Protein AF-0000000071444722 (afdb_homodimer)

Foldseek 3Di:
DPPPVVPPPPPPPPPPPPCPLQQPDWWAPDADDDFDKDKDKDADDLVQLQFKKFKAAPPPDPVDDTQDIADNVGQWDDDVQWIKHHDSVRRMIMIMGTRDDQVPFHKMWIWTDDPDDDIDIDIDGDHDDDDDDRDPPIPIDRDSD/DPPPVPPPPPPPPPPPPVCPLPQPDWWAPDADDDFDKDKDKDADDLVQLQFKKFKAAPPPDPVDDTQDIADNVGQWDDDVQWIKHHDSVRRMIMIMGTRDDQVPFHKMWIWTDDPDDDIDIDIDGDHDDDDDDRDPPIPTDRDSD

InterPro domains:
  IPR013106 Immunoglobulin V-set domain [PF07686] (29-123)
  IPR013783 Immunoglobulin-like fold [G3DSA:2.60.40.10] (20-142)
  IPR036179 Immunoglobulin-like domain superfamily [SSF48726] (31-133)
  IPR050671 CD300 family immune receptors [PTHR11860] (9-139)

pLDDT: mean 82.5, std 19.72, range [33.91, 98.38]

Nearest PDB structures (foldseek):
  6c6q-assembly1_F  TM=8.374E-01  e=1.739E-09  Mus musculus
  2nms-assembly1_A  TM=8.277E-01  e=1.615E-08  Homo sapiens
  4p23-assembly1_A  TM=8.087E-01  e=2.567E-05  Mus musculus
  8i5d-assembly1_A  TM=7.564E-01  e=2.567E-05  Mus musculus
  7t2b-assembly2_I  TM=7.077E-01  e=4.812E-05  Homo sapiens

Radius of gyration: 33.19 Å; Cα contacts (8 Å, |Δi|>4): 660; chains: 2; bounding box: 46×173×52 Å

Secondary structure (DSSP, 8-state):
-----------------------SEEE-SEEEEEEEEEEEEEEE-GGGTTSEEEEEESS--TTS--SEE--SS-SEEEETTEEEEEEGGGTEEEEEE-S--GGG-EEEEEEEE-SSS---EEEEEEEEEEEEEEE-----EE---/-----------------------SEEB-SEEEEEEEEEEEEEEE-GGGTTSEEEEEESS--TTS--SEE--SS-SEEEETTEEEEEETTTTEEEEEE-S--GGG-EEEEEEEE-SSS---EEEEEEEEEEEEEEE-----B----

Solvent-accessible surface area (backbone atoms only — not comparable to full-atom values): 16060 Å² total; per-residue (Å²): 134,81,78,74,73,71,77,73,76,68,75,76,75,72,70,70,69,71,66,69,62,73,40,58,27,23,24,29,57,64,41,66,33,37,20,14,21,33,38,46,49,33,37,45,45,77,92,50,56,85,47,34,40,35,37,27,57,60,76,76,45,93,86,48,78,58,67,38,53,36,45,92,88,34,50,62,36,70,43,90,55,33,34,37,36,60,38,60,91,76,35,32,33,38,38,36,38,45,67,32,50,70,83,64,41,45,49,28,28,44,34,36,61,44,93,73,73,74,54,50,58,32,66,27,33,38,44,58,40,82,39,74,67,36,65,49,79,47,72,56,50,65,52,63,127,135,82,78,72,72,72,76,73,74,69,74,75,72,70,69,71,68,72,68,68,62,74,46,58,31,26,24,30,58,63,39,67,33,38,20,14,20,34,37,45,51,34,38,46,43,77,92,50,54,84,48,33,41,35,37,27,56,59,76,76,45,93,85,49,79,60,65,38,54,36,45,92,88,33,49,63,35,70,44,90,55,34,33,38,36,59,37,61,91,75,34,31,33,37,38,34,38,45,69,31,49,70,83,66,43,44,51,28,29,44,34,35,60,43,94,73,74,73,55,50,60,32,65,27,35,38,44,57,41,82,39,75,66,34,64,49,77,47,71,57,53,67,55,72,127

Organism: Rhinolophus ferrumequinum (NCBI:txid59479)

Sequence (290 aa):
MTLRVGAEWLPSALLLLQVQGSLSLSGPHTVTGTVGSLSVQCRYEEEYRNYIKFWCEYPCSPLRKKIVQTTFSEREVRSGRVSIRDYPANLTFTVTLDSLTEEDEGTYKCGILSPFGHDPMFQVTVSVFPGPSSATSASCSWSSWMTLRVGAEWLPSALLLLQVQGSLSLSGPHTVTGTVGSLSVQCRYEEEYRNYIKFWCEYPCSPLRKKIVQTTFSEREVRSGRVSIRDYPANLTFTVTLDSLTEEDEGTYKCGILSPFGHDPMFQVTVSVFPGPSSATSASCSWSSW

Structure (mmCIF, N/CA/C/O backbone):
data_AF-0000000071444722-model_v1
#
loop_
_entity.id
_entity.type
_entity.pdbx_description
1 polymer 'Immunoglobulin V-set domain-containing protein'
#
loop_
_atom_site.group_PDB
_atom_site.id
_atom_site.type_symbol
_atom_site.label_atom_id
_atom_site.label_alt_id
_atom_site.label_comp_id
_atom_site.label_asym_id
_atom_site.label_entity_id
_atom_site.label_seq_id
_atom_site.pdbx_PDB_ins_code
_atom_site.Cartn_x
_atom_site.Cartn_y
_atom_site.Cartn_z
_atom_site.occupancy
_atom_site.B_iso_or_equiv
_atom_site.auth_seq_id
_atom_site.auth_comp_id
_atom_site.auth_asym_id
_atom_site.auth_atom_id
_atom_site.pdbx_PDB_model_num
ATOM 1 N N . MET A 1 1 ? 15.312 -89.75 4.395 1 38.41 1 MET A N 1
ATOM 2 C CA . MET A 1 1 ? 16.016 -88.562 3.93 1 38.41 1 MET A CA 1
ATOM 3 C C . MET A 1 1 ? 15.047 -87.625 3.246 1 38.41 1 MET A C 1
ATOM 5 O O . MET A 1 1 ? 14.859 -87.688 2.031 1 38.41 1 MET A O 1
ATOM 9 N N . THR A 1 2 ? 13.844 -87.375 3.908 1 39.75 2 THR A N 1
ATOM 10 C CA . THR A 1 2 ? 12.75 -86.562 3.426 1 39.75 2 THR A CA 1
ATOM 11 C C . THR A 1 2 ? 13.188 -85.062 3.316 1 39.75 2 THR A C 1
ATOM 13 O O . THR A 1 2 ? 13.828 -84.562 4.23 1 39.75 2 THR A O 1
ATOM 16 N N . LEU A 1 3 ? 13.562 -84.688 2.086 1 40.47 3 LEU A N 1
ATOM 17 C CA . LEU A 1 3 ? 13.906 -83.375 1.521 1 40.47 3 LEU A CA 1
ATOM 18 C C . LEU A 1 3 ? 12.844 -82.375 1.864 1 40.47 3 LEU A C 1
ATOM 20 O O . LEU A 1 3 ? 11.727 -82.375 1.34 1 40.47 3 LEU A O 1
ATOM 24 N N . ARG A 1 4 ? 12.5 -82.188 3.182 1 41.41 4 ARG A N 1
ATOM 25 C CA . ARG A 1 4 ? 11.602 -81.062 3.463 1 41.41 4 ARG A CA 1
ATOM 26 C C . ARG A 1 4 ? 12.141 -79.812 2.867 1 41.41 4 ARG A C 1
ATOM 28 O O . ARG A 1 4 ? 13.188 -79.312 3.293 1 41.41 4 ARG A O 1
ATOM 35 N N . VAL A 1 5 ? 12.125 -79.688 1.494 1 46.75 5 VAL A N 1
ATOM 36 C CA . VAL A 1 5 ? 12.375 -78.5 0.75 1 46.75 5 VAL A CA 1
ATOM 37 C C . VAL A 1 5 ? 11.656 -77.312 1.418 1 46.75 5 VAL A C 1
ATOM 39 O O . VAL A 1 5 ? 10.422 -77.312 1.508 1 46.75 5 VAL A O 1
ATOM 42 N N . GLY A 1 6 ? 12.094 -76.875 2.609 1 43.84 6 GLY A N 1
ATOM 43 C CA . GLY A 1 6 ? 11.586 -75.688 3.186 1 43.84 6 GLY A CA 1
ATOM 44 C C . GLY A 1 6 ? 11.492 -74.5 2.18 1 43.84 6 GLY A C 1
ATOM 45 O O . GLY A 1 6 ? 12.453 -74.25 1.466 1 43.84 6 GLY A O 1
ATOM 46 N N . ALA A 1 7 ? 10.328 -74.375 1.481 1 50.84 7 ALA A N 1
ATOM 47 C CA . ALA A 1 7 ? 9.984 -73.25 0.656 1 50.84 7 ALA A CA 1
ATOM 48 C C . ALA A 1 7 ? 10.453 -71.938 1.307 1 50.84 7 ALA A C 1
ATOM 50 O O . ALA A 1 7 ? 10.109 -71.625 2.455 1 50.84 7 ALA A O 1
ATOM 51 N N . GLU A 1 8 ? 11.75 -71.562 1.095 1 52.19 8 GLU A N 1
ATOM 52 C CA . GLU A 1 8 ? 12.227 -70.188 1.404 1 52.19 8 GLU A CA 1
ATOM 53 C C . GLU A 1 8 ? 11.195 -69.125 1.01 1 52.19 8 GLU A C 1
ATOM 55 O O . GLU A 1 8 ? 10.688 -69.125 -0.112 1 52.19 8 GLU A O 1
ATOM 60 N N . TRP A 1 9 ? 10.305 -68.75 1.953 1 49.81 9 TRP A N 1
ATOM 61 C CA . TRP A 1 9 ? 9.469 -67.562 1.881 1 49.81 9 TRP A CA 1
ATOM 62 C C . TRP A 1 9 ? 10.219 -66.438 1.218 1 49.81 9 TRP A C 1
ATOM 64 O O . TRP A 1 9 ? 11.281 -66 1.693 1 49.81 9 TRP A O 1
ATOM 74 N N . LEU A 1 10 ? 10.359 -66.438 -0.097 1 49.81 10 LEU A N 1
ATOM 75 C CA . LEU A 1 10 ? 10.773 -65.25 -0.778 1 49.81 10 LEU A CA 1
ATOM 76 C C . LEU A 1 10 ? 10.125 -64 -0.143 1 49.81 10 LEU A C 1
ATOM 78 O O . LEU A 1 10 ? 8.906 -63.969 0.038 1 49.81 10 LEU A O 1
ATOM 82 N N . PRO A 1 11 ? 10.82 -63.281 0.737 1 54.06 11 PRO A N 1
ATOM 83 C CA . PRO A 1 11 ? 10.234 -61.969 1.114 1 54.06 11 PRO A CA 1
ATOM 84 C C . PRO A 1 11 ? 9.68 -61.219 -0.081 1 54.06 11 PRO A C 1
ATOM 86 O O . PRO A 1 11 ? 10.273 -61.219 -1.16 1 54.06 11 PRO A O 1
ATOM 89 N N . SER A 1 12 ? 8.352 -61.188 -0.347 1 53.31 12 SER A N 1
ATOM 90 C CA . SER A 1 12 ? 7.719 -60.219 -1.242 1 53.31 12 SER A CA 1
ATOM 91 C C . SER A 1 12 ? 8.383 -58.844 -1.141 1 53.31 12 SER A C 1
ATOM 93 O O . SER A 1 12 ? 8.336 -58.188 -0.089 1 53.31 12 SER A O 1
ATOM 95 N N . ALA A 1 13 ? 9.617 -58.656 -1.66 1 53.19 13 ALA A N 1
ATOM 96 C CA . ALA A 1 13 ? 10.102 -57.281 -1.896 1 53.19 13 ALA A CA 1
ATOM 97 C C . ALA A 1 13 ? 8.961 -56.375 -2.283 1 53.19 13 ALA A C 1
ATOM 99 O O . ALA A 1 13 ? 8.398 -56.469 -3.375 1 53.19 13 ALA A O 1
ATOM 100 N N . LEU A 1 14 ? 8.023 -56.094 -1.383 1 51.16 14 LEU A N 1
ATOM 101 C CA . LEU A 1 14 ? 7.191 -54.906 -1.576 1 51.16 14 LEU A CA 1
ATOM 102 C C . LEU A 1 14 ? 7.992 -53.781 -2.217 1 51.16 14 LEU A C 1
ATOM 104 O O . LEU A 1 14 ? 8.875 -53.219 -1.581 1 51.16 14 LEU A O 1
ATOM 108 N N . LEU A 1 15 ? 8.375 -54 -3.488 1 46.25 15 LEU A N 1
ATOM 109 C CA . LEU A 1 15 ? 8.805 -52.844 -4.246 1 46.25 15 LEU A CA 1
ATOM 110 C C . LEU A 1 15 ? 7.984 -51.594 -3.867 1 46.25 15 LEU A C 1
ATOM 112 O O . LEU A 1 15 ? 6.801 -51.5 -4.203 1 46.25 15 LEU A O 1
ATOM 116 N N . LEU A 1 16 ? 8.125 -51.156 -2.627 1 47.09 16 LEU A N 1
ATOM 117 C CA . LEU A 1 16 ? 7.672 -49.781 -2.393 1 47.09 16 LEU A CA 1
ATOM 118 C C . LEU A 1 16 ? 7.914 -48.906 -3.619 1 47.09 16 LEU A C 1
ATOM 120 O O . LEU A 1 16 ? 9.062 -48.594 -3.951 1 47.09 16 LEU A O 1
ATOM 124 N N . LEU A 1 17 ? 7.223 -49.281 -4.738 1 46.59 17 LEU A N 1
ATOM 125 C CA . LEU A 1 17 ? 7.141 -48.188 -5.727 1 46.59 17 LEU A CA 1
ATOM 126 C C . LEU A 1 17 ? 7.102 -46.844 -5.051 1 46.59 17 LEU A C 1
ATOM 128 O O . LEU A 1 17 ? 6.102 -46.469 -4.422 1 46.59 17 LEU A O 1
ATOM 132 N N . GLN A 1 18 ? 8.188 -46.5 -4.426 1 47.91 18 GLN A N 1
ATOM 133 C CA . GLN A 1 18 ? 8.25 -45.062 -4.164 1 47.91 18 GLN A CA 1
ATOM 134 C C . GLN A 1 18 ? 7.621 -44.281 -5.309 1 47.91 18 GLN A C 1
ATOM 136 O O . GLN A 1 18 ? 8.203 -44.156 -6.387 1 47.91 18 GLN A O 1
ATOM 141 N N . VAL A 1 19 ? 6.332 -44.438 -5.57 1 46.12 19 VAL A N 1
ATOM 142 C CA . VAL A 1 19 ? 5.691 -43.406 -6.359 1 46.12 19 VAL A CA 1
ATOM 143 C C . VAL A 1 19 ? 6.203 -42.031 -5.91 1 46.12 19 VAL A C 1
ATOM 145 O O . VAL A 1 19 ? 5.949 -41.625 -4.781 1 46.12 19 VAL A O 1
ATOM 148 N N . GLN A 1 20 ? 7.371 -41.75 -6.152 1 45 20 GLN A N 1
ATOM 149 C CA . GLN A 1 20 ? 7.633 -40.312 -6.133 1 45 20 GLN A CA 1
ATOM 150 C C . GLN A 1 20 ? 6.449 -39.531 -6.699 1 45 20 GLN A C 1
ATOM 152 O O . GLN A 1 20 ? 6.172 -39.625 -7.898 1 45 20 GLN A O 1
ATOM 157 N N . GLY A 1 21 ? 5.328 -39.625 -6.168 1 45.75 21 GLY A N 1
ATOM 158 C CA . GLY A 1 21 ? 4.312 -38.719 -6.648 1 45.75 21 GLY A CA 1
ATOM 159 C C . GLY A 1 21 ? 4.879 -37.375 -7.098 1 45.75 21 GLY A C 1
ATOM 160 O O . GLY A 1 21 ? 5.398 -36.594 -6.285 1 45.75 21 GLY A O 1
ATOM 161 N N . SER A 1 22 ? 5.641 -37.312 -8.219 1 55 22 SER A N 1
ATOM 162 C CA . SER A 1 22 ? 6.121 -36.094 -8.867 1 55 22 SER A CA 1
ATOM 163 C C . SER A 1 22 ? 5.141 -34.938 -8.688 1 55 22 SER A C 1
ATOM 165 O O . SER A 1 22 ? 3.971 -35.031 -9.062 1 55 22 SER A O 1
ATOM 167 N N . LEU A 1 23 ? 5.227 -34.156 -7.652 1 67.31 23 LEU A N 1
ATOM 168 C CA . LEU A 1 23 ? 4.426 -32.938 -7.508 1 67.31 23 LEU A CA 1
ATOM 169 C C . LEU A 1 23 ? 4.469 -32.094 -8.781 1 67.31 23 LEU A C 1
ATOM 171 O O . LEU A 1 23 ? 5.543 -31.703 -9.234 1 67.31 23 LEU A O 1
ATOM 175 N N . SER A 1 24 ? 3.35 -31.984 -9.5 1 85.56 24 SER A N 1
ATOM 176 C CA . SER A 1 24 ? 3.238 -31.328 -10.797 1 85.56 24 SER A CA 1
ATOM 177 C C . SER A 1 24 ? 3.553 -29.828 -10.68 1 85.56 24 SER A C 1
ATOM 179 O O . SER A 1 24 ? 4.203 -29.266 -11.562 1 85.56 24 SER A O 1
ATOM 181 N N . LEU A 1 25 ? 3.242 -29.328 -9.445 1 93.19 25 LEU A N 1
ATOM 182 C CA . LEU A 1 25 ? 3.428 -27.906 -9.195 1 93.19 25 LEU A CA 1
ATOM 183 C C . LEU A 1 25 ? 3.906 -27.656 -7.766 1 93.19 25 LEU A C 1
ATOM 185 O O . LEU A 1 25 ? 3.443 -28.312 -6.832 1 93.19 25 LEU A O 1
ATOM 189 N N . SER A 1 26 ? 4.918 -26.812 -7.566 1 94.12 26 SER A N 1
ATOM 190 C CA . SER A 1 26 ? 5.41 -26.438 -6.242 1 94.12 26 SER A CA 1
ATOM 191 C C . SER A 1 26 ? 5.594 -24.922 -6.133 1 94.12 26 SER A C 1
ATOM 193 O O . SER A 1 26 ? 5.613 -24.219 -7.141 1 94.12 26 SER A O 1
ATOM 195 N N . GLY A 1 27 ? 5.695 -24.453 -4.93 1 93.94 27 GLY A N 1
ATOM 196 C CA . GLY A 1 27 ? 5.836 -23.047 -4.621 1 93.94 27 GLY A CA 1
ATOM 197 C C . GLY A 1 27 ? 5.938 -22.766 -3.133 1 93.94 27 GLY A C 1
ATOM 198 O O . GLY A 1 27 ? 5.98 -23.688 -2.322 1 93.94 27 GLY A O 1
ATOM 199 N N . PRO A 1 28 ? 6.148 -21.578 -2.84 1 93.88 28 PRO A N 1
ATOM 200 C CA . PRO A 1 28 ? 6.168 -21.234 -1.417 1 93.88 28 PRO A CA 1
ATOM 201 C C . PRO A 1 28 ? 4.797 -21.344 -0.762 1 93.88 28 PRO A C 1
ATOM 203 O O . PRO A 1 28 ? 3.791 -20.938 -1.347 1 93.88 28 PRO A O 1
ATOM 206 N N . HIS A 1 29 ? 4.746 -21.859 0.412 1 94.31 29 HIS A N 1
ATOM 207 C CA . HIS A 1 29 ? 3.477 -21.984 1.115 1 94.31 29 HIS A CA 1
ATOM 208 C C . HIS A 1 29 ? 2.979 -20.625 1.602 1 94.31 29 HIS A C 1
ATOM 210 O O . HIS A 1 29 ? 1.77 -20.406 1.711 1 94.31 29 HIS A O 1
ATOM 216 N N . THR A 1 30 ? 4.039 -19.812 1.961 1 94.44 30 THR A N 1
ATOM 217 C CA . THR A 1 30 ? 3.688 -18.484 2.445 1 94.44 30 THR A CA 1
ATOM 218 C C . THR A 1 30 ? 4.617 -17.422 1.851 1 94.44 30 THR A C 1
ATOM 220 O O . THR A 1 30 ? 5.82 -17.656 1.714 1 94.44 30 THR A O 1
ATOM 223 N N . VAL A 1 31 ? 3.994 -16.391 1.414 1 94.69 31 VAL A N 1
ATOM 224 C CA . VAL A 1 31 ? 4.762 -15.219 1.016 1 94.69 31 VAL A CA 1
ATOM 225 C C . VAL A 1 31 ? 4.285 -14 1.807 1 94.69 31 VAL A C 1
ATOM 227 O O . VAL A 1 31 ? 3.096 -13.867 2.096 1 94.69 31 VAL A O 1
ATOM 230 N N . THR A 1 32 ? 5.254 -13.141 2.211 1 92.19 32 THR A N 1
ATOM 231 C CA . THR A 1 32 ? 4.945 -11.984 3.045 1 92.19 32 THR A CA 1
ATOM 232 C C . THR A 1 32 ? 5.301 -10.688 2.324 1 92.19 32 THR A C 1
ATOM 234 O O . THR A 1 32 ? 6.344 -10.594 1.674 1 92.19 32 THR A O 1
ATOM 237 N N . GLY A 1 33 ? 4.332 -9.766 2.346 1 91.75 33 GLY A N 1
ATOM 238 C CA . GLY A 1 33 ? 4.574 -8.414 1.859 1 91.75 33 GLY A CA 1
ATOM 239 C C . GLY A 1 33 ? 4.262 -7.344 2.889 1 91.75 33 GLY A C 1
ATOM 240 O O . GLY A 1 33 ? 3.701 -7.637 3.947 1 91.75 33 GLY A O 1
ATOM 241 N N . THR A 1 34 ? 4.727 -6.098 2.537 1 89.5 34 THR A N 1
ATOM 242 C CA . THR A 1 34 ? 4.496 -4.988 3.455 1 89.5 34 THR A CA 1
ATOM 243 C C . THR A 1 34 ? 3.762 -3.85 2.754 1 89.5 34 THR A C 1
ATOM 245 O O . THR A 1 34 ? 3.871 -3.691 1.536 1 89.5 34 THR A O 1
ATOM 248 N N . VAL A 1 35 ? 2.959 -3.17 3.564 1 90.62 35 VAL A N 1
ATOM 249 C CA . VAL A 1 35 ? 2.32 -1.938 3.111 1 90.62 35 VAL A CA 1
ATOM 250 C C . VAL A 1 35 ? 2.963 -0.739 3.803 1 90.62 35 VAL A C 1
ATOM 252 O O . VAL A 1 35 ? 3.25 -0.786 5 1 90.62 35 VAL A O 1
ATOM 255 N N . GLY A 1 36 ? 3.15 0.269 3.105 1 89.06 36 GLY A N 1
ATOM 256 C CA . GLY A 1 36 ? 3.84 1.43 3.645 1 89.06 36 GLY A CA 1
ATOM 257 C C . GLY A 1 36 ? 2.912 2.406 4.34 1 89.06 36 GLY A C 1
ATOM 258 O O . GLY A 1 36 ? 1.693 2.344 4.164 1 89.06 36 GLY A O 1
ATOM 259 N N . SER A 1 37 ? 3.502 3.223 5.176 1 91.94 37 SER A N 1
ATOM 260 C CA . SER A 1 37 ? 2.824 4.328 5.848 1 91.94 37 SER A CA 1
ATOM 261 C C . SER A 1 37 ? 3.629 5.617 5.734 1 91.94 37 SER A C 1
ATOM 263 O O . SER A 1 37 ? 4.836 5.586 5.496 1 91.94 37 SER A O 1
ATOM 265 N N . LEU A 1 38 ? 2.881 6.719 5.898 1 93.38 38 LEU A N 1
ATOM 266 C CA . LEU A 1 38 ? 3.521 8.023 5.789 1 93.38 38 LEU A CA 1
ATOM 267 C C . LEU A 1 38 ? 3.053 8.961 6.898 1 93.38 38 LEU A C 1
ATOM 269 O O . LEU A 1 38 ? 1.87 8.969 7.25 1 93.38 38 LEU A O 1
ATOM 273 N N . SER A 1 39 ? 4.027 9.742 7.402 1 95.19 39 SER A N 1
ATOM 274 C CA . SER A 1 39 ? 3.67 10.719 8.422 1 95.19 39 SER A CA 1
ATOM 275 C C . SER A 1 39 ? 4.094 12.125 8 1 95.19 39 SER A C 1
ATOM 277 O O . SER A 1 39 ? 5.176 12.312 7.441 1 95.19 39 SER A O 1
ATOM 279 N N . VAL A 1 40 ? 3.295 13.039 8.289 1 96 40 VAL A N 1
ATOM 280 C CA . VAL A 1 40 ? 3.549 14.445 8.023 1 96 40 VAL A CA 1
ATOM 281 C C . 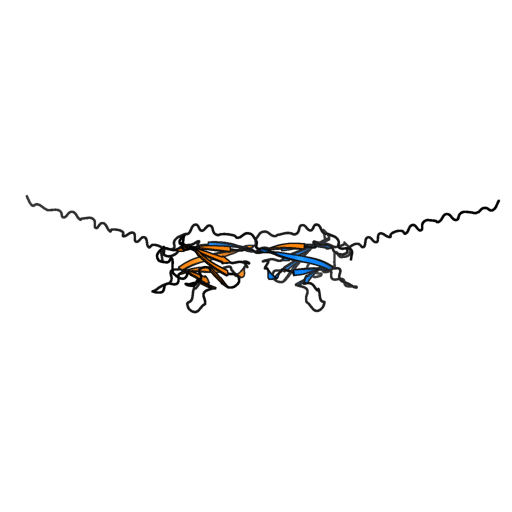VAL A 1 40 ? 3.48 15.234 9.328 1 96 40 VAL A C 1
ATOM 283 O O . VAL A 1 40 ? 2.49 15.156 10.062 1 96 40 VAL A O 1
ATOM 286 N N . GLN A 1 41 ? 4.477 15.953 9.586 1 96.5 41 GLN A N 1
ATOM 287 C CA . GLN A 1 41 ? 4.477 16.766 10.797 1 96.5 41 GLN A CA 1
ATOM 288 C C . GLN A 1 41 ? 4.438 18.266 10.453 1 96.5 41 GLN A C 1
ATOM 290 O O . GLN A 1 41 ? 5.254 18.75 9.672 1 96.5 41 GLN A O 1
ATOM 295 N N . CYS A 1 42 ? 3.504 18.891 11.008 1 96.75 42 CYS A N 1
ATOM 296 C CA . CYS A 1 42 ? 3.385 20.328 10.867 1 96.75 42 CYS A CA 1
ATOM 297 C C . CYS A 1 42 ? 3.623 21.031 12.203 1 96.75 42 CYS A C 1
ATOM 299 O O . CYS A 1 42 ? 3.33 20.469 13.258 1 96.75 42 CYS A O 1
ATOM 301 N N . ARG A 1 43 ? 4.121 22.234 12.078 1 96.19 43 ARG A N 1
ATOM 302 C CA . ARG A 1 43 ? 4.426 23.047 13.25 1 96.19 43 ARG A CA 1
ATOM 303 C C . ARG A 1 43 ? 3.592 24.328 13.266 1 96.19 43 ARG A C 1
ATOM 305 O O . ARG A 1 43 ? 3.35 24.922 12.219 1 96.19 43 ARG A O 1
ATOM 312 N N . TYR A 1 44 ? 3.264 24.688 14.492 1 95.62 44 TYR A N 1
ATOM 313 C CA . TYR A 1 44 ? 2.439 25.891 14.602 1 95.62 44 TYR A CA 1
ATOM 314 C C . TYR A 1 44 ? 2.938 26.797 15.719 1 95.62 44 TYR A C 1
ATOM 316 O O . TYR A 1 44 ? 3.781 26.406 16.516 1 95.62 44 TYR A O 1
ATOM 324 N N . GLU A 1 45 ? 2.453 27.969 15.711 1 93.81 45 GLU A N 1
ATOM 325 C CA . GLU A 1 45 ? 2.812 28.938 16.734 1 93.81 45 GLU A CA 1
ATOM 326 C C . GLU A 1 45 ? 2.008 28.734 18 1 93.81 45 GLU A C 1
ATOM 328 O O . GLU A 1 45 ? 0.9 28.188 17.969 1 93.81 45 GLU A O 1
ATOM 333 N N . GLU A 1 46 ? 2.49 29.219 19.141 1 94.94 46 GLU A N 1
ATOM 334 C CA . GLU A 1 46 ? 1.921 29 20.469 1 94.94 46 GLU A CA 1
ATOM 335 C C . GLU A 1 46 ? 0.48 29.5 20.531 1 94.94 46 GLU A C 1
ATOM 337 O O . GLU A 1 46 ? -0.354 28.922 21.234 1 94.94 46 GLU A O 1
ATOM 342 N N . GLU A 1 47 ? 0.206 30.531 19.828 1 91.88 47 GLU A N 1
ATOM 343 C CA . GLU A 1 47 ? -1.129 31.125 19.891 1 91.88 47 GLU A CA 1
ATOM 344 C C . GLU A 1 47 ? -2.189 30.141 19.406 1 91.88 47 GLU A C 1
ATOM 346 O O . GLU A 1 47 ? -3.371 30.281 19.719 1 91.88 47 GLU A O 1
ATOM 351 N N . TYR A 1 48 ? -1.738 29.078 18.734 1 93.56 48 TYR A N 1
ATOM 352 C CA . TYR A 1 48 ? -2.686 28.141 18.141 1 93.56 48 TYR A CA 1
ATOM 353 C C . TYR A 1 48 ? -2.732 26.844 18.938 1 93.56 48 TYR A C 1
ATOM 355 O O . TYR A 1 48 ? -3.357 25.859 18.516 1 93.56 48 TYR A O 1
ATOM 363 N N . ARG A 1 49 ? -2.139 26.766 20.016 1 94.94 49 ARG A N 1
ATOM 364 C CA . ARG A 1 49 ? -1.984 25.578 20.844 1 94.94 49 ARG A CA 1
ATOM 365 C C . ARG A 1 49 ? -3.324 24.875 21.047 1 94.94 49 ARG A C 1
ATOM 367 O O . ARG A 1 49 ? -3.418 23.656 20.938 1 94.94 49 ARG A O 1
ATOM 374 N N . ASN A 1 50 ? -4.367 25.641 21.312 1 94.56 50 ASN A N 1
ATOM 375 C CA . ASN A 1 50 ? -5.637 25.047 21.703 1 94.56 50 ASN A CA 1
ATOM 376 C C . ASN A 1 50 ? -6.648 25.062 20.562 1 94.56 50 ASN A C 1
ATOM 378 O O . ASN A 1 50 ? -7.844 24.859 20.781 1 94.56 50 ASN A O 1
ATOM 382 N N . TYR A 1 51 ? -6.223 25.328 19.375 1 95 51 TYR A N 1
ATOM 383 C CA . TYR A 1 51 ? -7.109 25.344 18.219 1 95 51 TYR A CA 1
ATOM 384 C C . TYR A 1 51 ? -7.184 23.984 17.547 1 95 51 TYR A C 1
ATOM 386 O O . TYR A 1 51 ? -6.309 23.141 17.75 1 95 51 TYR A O 1
ATOM 394 N N . ILE A 1 52 ? -8.203 23.797 16.797 1 96.12 52 ILE A N 1
ATOM 395 C CA . ILE A 1 52 ? -8.422 22.547 16.062 1 96.12 52 ILE A CA 1
ATOM 396 C C . ILE A 1 52 ? -7.465 22.469 14.883 1 96.12 52 ILE A C 1
ATOM 398 O O . ILE A 1 52 ? -7.281 23.453 14.156 1 96.12 52 ILE A O 1
ATOM 402 N N . LYS A 1 53 ? -6.766 21.375 14.75 1 97.25 53 LYS A N 1
ATOM 403 C CA . LYS A 1 53 ? -5.906 21.094 13.602 1 97.25 53 LYS A CA 1
ATOM 404 C C . LYS A 1 53 ? -6.609 20.188 12.602 1 97.25 53 LYS A C 1
ATOM 406 O O . LYS A 1 53 ? -7.465 19.375 12.977 1 97.25 53 LYS A O 1
ATOM 411 N N . PHE A 1 54 ? -6.242 20.328 11.312 1 97.06 54 PHE A N 1
ATOM 412 C CA . PHE A 1 54 ? -6.926 19.469 10.344 1 97.06 54 PHE A CA 1
ATOM 41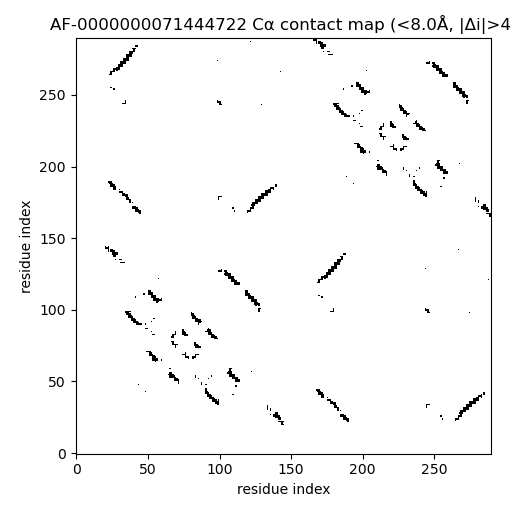3 C C . PHE A 1 54 ? -6.023 19.172 9.148 1 97.06 54 PHE A C 1
ATOM 415 O O . PHE A 1 54 ? -4.977 19.797 8.984 1 97.06 54 PHE A O 1
ATOM 422 N N . TRP A 1 55 ? -6.344 18.141 8.406 1 97.56 55 TRP A N 1
ATOM 423 C CA . TRP A 1 55 ? -5.738 17.672 7.164 1 97.56 55 TRP A CA 1
ATOM 424 C C . TRP A 1 55 ? -6.773 17.594 6.047 1 97.56 55 TRP A C 1
ATOM 426 O O . TRP A 1 55 ? -7.848 17.016 6.223 1 97.56 55 TRP A O 1
ATOM 436 N N . CYS A 1 56 ? -6.477 18.234 4.938 1 97.19 56 CYS A N 1
ATOM 437 C CA . CYS A 1 56 ? -7.438 18.219 3.84 1 97.19 56 CYS A CA 1
ATOM 438 C C . CYS A 1 56 ? -6.73 18.109 2.494 1 97.19 56 CYS A C 1
ATOM 440 O O . CYS A 1 56 ? -5.527 18.359 2.4 1 97.19 56 CYS A O 1
ATOM 442 N N . GLU A 1 57 ? -7.508 17.594 1.575 1 96.12 57 GLU A N 1
ATOM 443 C CA . GLU A 1 57 ? -6.996 17.531 0.208 1 96.12 57 GLU A CA 1
ATOM 444 C C . GLU A 1 57 ? -7.145 18.891 -0.486 1 96.12 57 GLU A C 1
ATOM 446 O O . GLU A 1 57 ? -8.188 19.531 -0.387 1 96.12 57 GLU A O 1
ATOM 451 N N . TYR A 1 58 ? -6.121 19.328 -1.131 1 94.5 58 TYR A N 1
ATOM 452 C CA . TYR A 1 58 ? -6.156 20.594 -1.84 1 94.5 58 TYR A CA 1
ATOM 453 C C . TYR A 1 58 ? -7.066 20.516 -3.059 1 94.5 58 TYR A C 1
ATOM 455 O O . TYR A 1 58 ? -7.004 19.562 -3.83 1 94.5 58 TYR A O 1
ATOM 463 N N . PRO A 1 59 ? -7.863 21.547 -3.355 1 92.38 59 PRO A N 1
ATOM 464 C CA . PRO A 1 59 ? -8.102 22.734 -2.541 1 92.38 59 PRO A CA 1
ATOM 465 C C . PRO A 1 59 ? -8.961 22.453 -1.308 1 92.38 59 PRO A C 1
ATOM 467 O O . PRO A 1 59 ? -9.82 21.562 -1.343 1 92.38 59 PRO A O 1
ATOM 470 N N . CYS A 1 60 ? -8.609 22.953 -0.267 1 90.75 60 CYS A N 1
A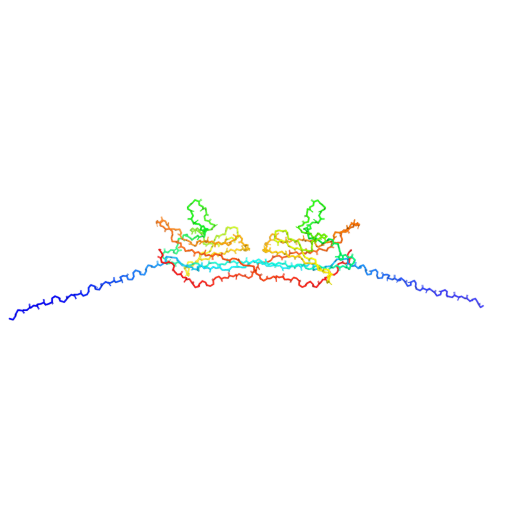TOM 471 C CA . CYS A 1 60 ? -9.359 22.812 0.974 1 90.75 60 CYS A CA 1
ATOM 472 C C . CYS A 1 60 ? -10.633 23.641 0.942 1 90.75 60 CYS A C 1
ATOM 474 O O . CYS A 1 60 ? -10.648 24.781 1.416 1 90.75 60 CYS A O 1
ATOM 476 N N . SER A 1 61 ? -11.695 23.094 0.367 1 83.69 61 SER A N 1
ATOM 477 C CA . SER A 1 61 ? -12.969 23.812 0.235 1 83.69 61 SER A CA 1
ATOM 478 C C . SER A 1 6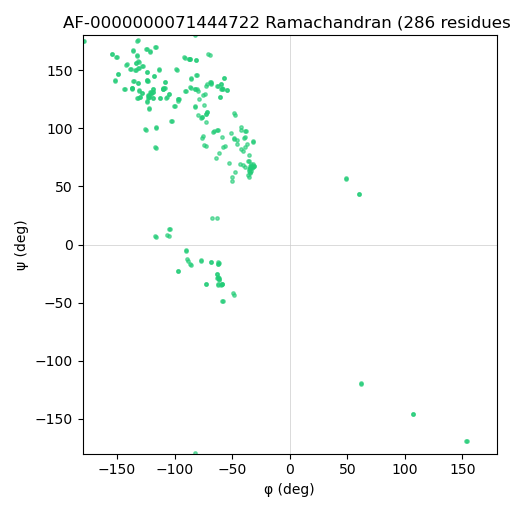1 ? -13.812 23.656 1.492 1 83.69 61 SER A C 1
ATOM 480 O O . SER A 1 61 ? -13.836 22.594 2.115 1 83.69 61 SER A O 1
ATOM 482 N N . PRO A 1 62 ? -14.5 24.797 1.779 1 79.56 62 PRO A N 1
ATOM 483 C CA . PRO A 1 62 ? -15.422 24.703 2.908 1 79.56 62 PRO A CA 1
ATOM 484 C C . PRO A 1 62 ? -16.531 23.688 2.67 1 79.56 62 PRO A C 1
ATOM 486 O O . PRO A 1 62 ? -17.156 23.203 3.623 1 79.56 62 PRO A O 1
ATOM 489 N N . LEU A 1 63 ? -16.75 23.281 1.479 1 81.06 63 LEU A N 1
ATOM 490 C CA . LEU A 1 63 ? -17.844 22.375 1.13 1 81.06 63 LEU A CA 1
ATOM 491 C C . LEU A 1 63 ? -17.391 20.922 1.24 1 81.06 63 LEU A C 1
ATOM 493 O O . LEU A 1 63 ? -18.219 20.016 1.258 1 81.06 63 LEU A O 1
ATOM 497 N N . ARG A 1 64 ? -16.141 20.75 1.352 1 83.81 64 ARG A N 1
ATOM 498 C CA . ARG A 1 64 ? -15.609 19.406 1.465 1 83.81 64 ARG A CA 1
ATOM 499 C C . ARG A 1 64 ? -15.133 19.125 2.885 1 83.81 64 ARG A C 1
ATOM 501 O O . ARG A 1 64 ? -14.422 19.938 3.479 1 83.81 64 ARG A O 1
ATOM 508 N N . LYS A 1 65 ? -15.656 18.062 3.379 1 85.38 65 LYS A N 1
ATOM 509 C CA . LYS A 1 65 ? -15.211 17.641 4.707 1 85.38 65 LYS A CA 1
ATOM 510 C C . LYS A 1 65 ? -13.703 17.422 4.734 1 85.38 65 LYS A C 1
ATOM 512 O O . LYS A 1 65 ? -13.133 16.859 3.797 1 85.38 65 LYS A O 1
ATOM 517 N N . LYS A 1 66 ? -13.156 17.969 5.777 1 94 66 LYS A N 1
ATOM 518 C CA . LYS A 1 66 ? -11.75 17.641 6.02 1 94 66 LYS A CA 1
ATOM 519 C C . LYS A 1 66 ? -11.547 16.141 6.148 1 94 66 LYS A C 1
ATOM 521 O O . LYS A 1 66 ? -12.43 15.43 6.633 1 94 66 LYS A O 1
ATOM 526 N N . ILE A 1 67 ? -10.484 15.664 5.672 1 97.12 67 ILE A N 1
ATOM 527 C CA . ILE A 1 67 ? -10.219 14.234 5.789 1 97.12 67 ILE A CA 1
ATOM 528 C C . ILE A 1 67 ? -10.203 13.828 7.262 1 97.12 67 ILE A C 1
ATOM 530 O O . ILE A 1 67 ? -10.805 12.82 7.641 1 97.12 67 ILE A O 1
ATOM 534 N N . VAL A 1 68 ? -9.453 14.586 8.109 1 97.62 68 VAL A N 1
ATOM 535 C CA . VAL A 1 68 ? -9.406 14.383 9.547 1 97.62 68 VAL A CA 1
ATOM 536 C C . VAL A 1 68 ? -9.172 15.719 10.258 1 97.62 68 VAL A C 1
ATOM 538 O O . VAL A 1 68 ? -8.539 16.609 9.703 1 97.62 68 VAL A O 1
ATOM 541 N N . GLN A 1 69 ? -9.727 15.883 11.43 1 96.94 69 GLN A N 1
ATOM 542 C CA . GLN A 1 69 ? -9.555 17.078 12.242 1 96.94 69 GLN A CA 1
ATOM 543 C C . GLN A 1 69 ? -9.688 16.75 13.727 1 96.94 69 GLN A C 1
ATOM 545 O O . GLN A 1 69 ? -10.523 15.938 14.117 1 96.94 69 GLN A O 1
ATOM 550 N N . THR A 1 70 ? -8.875 17.359 14.516 1 97.81 70 THR A N 1
ATOM 551 C CA . THR A 1 70 ? -9 17.203 15.953 1 97.81 70 THR A CA 1
ATOM 552 C C . THR A 1 70 ? -10.25 17.922 16.469 1 97.81 70 THR A C 1
ATOM 554 O O . THR A 1 70 ? -10.938 18.609 15.711 1 97.81 70 THR A O 1
ATOM 557 N N . THR A 1 71 ? -10.633 17.594 17.625 1 95.12 71 THR A N 1
ATOM 558 C CA . THR A 1 71 ? -11.672 18.328 18.328 1 95.12 71 THR A CA 1
ATOM 559 C C . THR A 1 71 ? -11.109 18.953 19.594 1 95.12 71 THR A C 1
ATOM 561 O O . THR A 1 71 ? -9.953 18.719 19.953 1 95.12 71 THR A O 1
ATOM 564 N N . PHE A 1 72 ? -11.898 19.781 20.156 1 90.69 72 PHE A N 1
ATOM 565 C CA . PHE A 1 72 ? -11.461 20.422 21.391 1 90.69 72 PHE A CA 1
ATOM 566 C C . PHE A 1 72 ? -11.227 19.391 22.484 1 90.69 72 PHE A C 1
ATOM 568 O O . PHE A 1 72 ? -10.32 19.547 23.312 1 90.69 72 PHE A O 1
ATOM 575 N N . SER A 1 73 ? -11.906 18.328 22.438 1 90.56 73 SER A N 1
ATOM 576 C CA . SER A 1 73 ? -11.82 17.312 23.484 1 90.56 73 SER A CA 1
ATOM 577 C C . SER A 1 73 ? -10.867 16.188 23.094 1 90.56 73 SER A C 1
ATOM 579 O O . SER A 1 73 ? -10.352 15.477 23.953 1 90.56 73 SER A O 1
ATOM 581 N N . GLU A 1 74 ? -10.656 16.031 21.781 1 92.69 74 GLU A N 1
ATOM 582 C CA . GLU A 1 74 ? -9.844 14.914 21.312 1 92.69 74 GLU A CA 1
ATOM 583 C C . GLU A 1 74 ? -8.648 15.406 20.5 1 92.69 74 GLU A C 1
ATOM 585 O O . GLU A 1 74 ? -8.82 15.906 19.375 1 92.69 74 GLU A O 1
ATOM 590 N N . ARG A 1 75 ? -7.488 15.117 21.031 1 95.44 75 ARG A N 1
ATOM 591 C CA . ARG A 1 75 ? -6.258 15.555 20.375 1 95.44 75 ARG A CA 1
ATOM 592 C C . ARG A 1 75 ? -5.809 14.547 19.312 1 95.44 75 ARG A C 1
ATOM 594 O O . ARG A 1 75 ? -4.953 14.852 18.484 1 95.44 75 ARG A O 1
ATOM 601 N N . GLU A 1 76 ? -6.34 13.375 19.406 1 97.56 76 GLU A N 1
ATOM 602 C CA . GLU A 1 76 ? -6.066 12.352 18.406 1 97.56 76 GLU A CA 1
ATOM 603 C C . GLU A 1 76 ? -7.359 11.82 17.781 1 97.56 76 GLU A C 1
ATOM 605 O O . GLU A 1 76 ? -8.281 11.43 18.5 1 97.56 76 GLU A O 1
ATOM 610 N N . VAL A 1 77 ? -7.434 11.93 16.5 1 98.38 77 VAL A N 1
ATOM 611 C CA . VAL A 1 77 ? -8.617 11.477 15.781 1 98.38 77 VAL A CA 1
ATOM 612 C C . VAL A 1 77 ? -8.203 10.625 14.586 1 98.38 77 VAL A C 1
ATOM 614 O O . VAL A 1 77 ? -7.211 10.922 13.914 1 98.38 77 VAL A O 1
ATOM 617 N N . ARG A 1 78 ? -8.891 9.555 14.336 1 97.19 78 ARG A N 1
ATOM 618 C CA . ARG A 1 78 ? -8.664 8.68 13.188 1 97.19 78 ARG A CA 1
ATOM 619 C C . ARG A 1 78 ? -9.898 8.625 12.289 1 97.19 78 ARG A C 1
ATOM 621 O O . ARG A 1 78 ? -11.031 8.57 12.781 1 97.19 78 ARG A O 1
ATOM 628 N N . SER A 1 79 ? -9.703 8.742 11.109 1 96.56 79 SER A N 1
ATOM 629 C CA . SER A 1 79 ? -10.695 8.516 10.07 1 96.56 79 SER A CA 1
ATOM 630 C C . SER A 1 79 ? -10.211 7.496 9.047 1 96.56 79 SER A C 1
ATOM 632 O O . SER A 1 79 ? -9.484 7.848 8.117 1 96.56 79 SER A O 1
ATOM 634 N N . GLY A 1 80 ? -10.688 6.219 9.25 1 94.75 80 GLY A N 1
ATOM 635 C CA . GLY A 1 80 ? -10.164 5.172 8.391 1 94.75 80 GLY A CA 1
ATOM 636 C C . GLY A 1 80 ? -8.672 4.965 8.539 1 94.75 80 GLY A C 1
ATOM 637 O O . GLY A 1 80 ? -8.18 4.738 9.648 1 94.75 80 GLY A O 1
ATOM 638 N N . ARG A 1 81 ? -7.926 5.164 7.422 1 95 81 ARG A N 1
ATOM 639 C CA . ARG A 1 81 ? -6.488 4.918 7.391 1 95 81 ARG A CA 1
ATOM 640 C C . ARG A 1 81 ? -5.711 6.172 7.777 1 95 81 ARG A C 1
ATOM 642 O O . ARG A 1 81 ? -4.48 6.152 7.832 1 95 81 ARG A O 1
ATOM 649 N N . VAL A 1 82 ? -6.414 7.305 7.977 1 97.31 82 VAL A N 1
ATOM 650 C CA . VAL A 1 82 ? -5.73 8.562 8.242 1 97.31 82 VAL A CA 1
ATOM 651 C C . VAL A 1 82 ? -5.965 8.977 9.695 1 97.31 82 VAL A C 1
ATOM 653 O O . VAL A 1 82 ? -7.086 8.891 10.203 1 97.31 82 VAL A O 1
ATOM 656 N N . SER A 1 83 ? -4.887 9.383 10.344 1 97.81 83 SER A N 1
ATOM 657 C CA . SER A 1 83 ? -5 9.867 11.711 1 97.81 83 SER A CA 1
ATOM 658 C C . SER A 1 83 ? -4.254 11.188 11.891 1 97.81 83 SER A C 1
ATOM 660 O O . SER A 1 83 ? -3.309 11.477 11.164 1 97.81 83 SER A O 1
ATOM 662 N N . ILE A 1 84 ? -4.781 11.961 12.852 1 98.38 84 ILE A N 1
ATOM 663 C CA . ILE A 1 84 ? -4.152 13.227 13.219 1 98.38 84 ILE A CA 1
ATOM 664 C C . ILE A 1 84 ? -4 13.312 14.734 1 98.38 84 ILE A C 1
ATOM 666 O O . ILE A 1 84 ? -4.926 12.977 15.477 1 98.38 84 ILE A O 1
ATOM 670 N N . ARG A 1 85 ? -2.803 13.711 15.125 1 98.31 85 ARG A N 1
ATOM 671 C CA . ARG A 1 85 ? -2.525 13.867 16.547 1 98.31 85 ARG A CA 1
ATOM 672 C C . ARG A 1 85 ? -1.831 15.203 16.828 1 98.31 85 ARG A C 1
ATOM 674 O O . ARG A 1 85 ? -0.822 15.523 16.203 1 98.31 85 ARG A O 1
ATOM 681 N N . ASP A 1 86 ? -2.416 15.961 17.75 1 98.25 86 ASP A N 1
ATOM 682 C CA . ASP A 1 86 ? -1.845 17.234 18.172 1 98.25 86 ASP A CA 1
ATOM 683 C C . ASP A 1 86 ? -0.915 17.047 19.375 1 98.25 86 ASP A C 1
ATOM 685 O O . ASP A 1 86 ? -1.229 16.297 20.297 1 98.25 86 ASP A O 1
ATOM 689 N N . TYR A 1 87 ? 0.232 17.609 19.328 1 97.38 87 TYR A N 1
ATOM 690 C CA . TYR A 1 87 ? 1.201 17.641 20.406 1 97.38 87 TYR A CA 1
ATOM 691 C C . TYR A 1 87 ? 1.447 19.062 20.891 1 97.38 87 TYR A C 1
ATOM 693 O O . TYR A 1 87 ? 2.477 19.656 20.562 1 97.38 87 TYR A O 1
ATOM 701 N N . PRO A 1 88 ? 0.595 19.516 21.75 1 96.81 88 PRO A N 1
ATOM 702 C CA . PRO A 1 88 ? 0.718 20.922 22.172 1 96.81 88 PRO A CA 1
ATOM 703 C C . PRO A 1 88 ? 2.031 21.203 22.906 1 96.81 88 PRO A C 1
ATOM 705 O O . PRO A 1 88 ? 2.533 22.328 22.859 1 96.81 88 PRO A O 1
ATOM 708 N N . ALA A 1 89 ? 2.605 20.234 23.5 1 96.12 89 ALA A N 1
ATOM 709 C CA . ALA A 1 89 ? 3.85 20.406 24.25 1 96.12 89 ALA A CA 1
ATOM 710 C C . ALA A 1 89 ? 4.977 20.859 23.328 1 96.12 89 ALA A C 1
ATOM 712 O O . ALA A 1 89 ? 5.812 21.688 23.719 1 96.12 89 ALA A O 1
ATOM 713 N N . ASN A 1 90 ? 4.973 20.406 22.125 1 96.12 90 ASN A N 1
ATOM 714 C CA . ASN A 1 90 ? 6.055 20.766 21.219 1 96.12 90 ASN A CA 1
ATOM 715 C C . ASN A 1 90 ? 5.539 21.578 20.031 1 96.12 90 ASN A C 1
ATOM 717 O O . ASN A 1 90 ? 6.262 21.781 19.062 1 96.12 90 ASN A O 1
ATOM 721 N N . LEU A 1 91 ? 4.289 21.922 20.094 1 97 91 LEU A N 1
ATOM 722 C CA . LEU A 1 91 ? 3.643 22.797 19.125 1 97 91 LEU A CA 1
ATOM 723 C C . LEU A 1 91 ? 3.707 22.188 17.719 1 97 91 LEU A C 1
ATOM 725 O O . LEU A 1 91 ? 4.047 22.875 16.766 1 97 91 LEU A O 1
ATOM 729 N N . THR A 1 92 ? 3.445 20.906 17.609 1 97.25 92 THR A N 1
ATOM 730 C CA . THR A 1 92 ? 3.381 20.203 16.344 1 97.25 92 THR A CA 1
ATOM 731 C C . THR A 1 92 ? 2.141 19.312 16.281 1 97.25 92 THR A C 1
ATOM 733 O O . THR A 1 92 ? 1.518 19.031 17.312 1 97.25 92 THR A O 1
ATOM 736 N N . PHE A 1 93 ? 1.742 19.047 15.125 1 97.94 93 PHE A N 1
ATOM 737 C CA . PHE A 1 93 ? 0.794 17.953 14.961 1 97.94 93 PHE A CA 1
ATOM 738 C C . PHE A 1 93 ? 1.213 17.047 13.805 1 97.94 93 PHE A C 1
ATOM 740 O O . PHE A 1 93 ? 1.926 17.469 12.898 1 97.94 93 PHE A O 1
ATOM 747 N N . THR A 1 94 ? 0.843 15.75 13.93 1 97.44 94 THR A N 1
ATOM 748 C CA . THR A 1 94 ? 1.263 14.742 12.961 1 97.44 94 THR A CA 1
ATOM 749 C C . THR A 1 94 ? 0.051 14.07 12.312 1 97.44 94 THR A C 1
ATOM 751 O O . THR A 1 94 ? -0.898 13.695 13 1 97.44 94 THR A O 1
ATOM 754 N N . VAL A 1 95 ? 0.136 14.031 11 1 97.81 95 VAL A N 1
ATOM 755 C CA . VAL A 1 95 ? -0.831 13.266 10.211 1 97.81 95 VAL A CA 1
ATOM 756 C C . VAL A 1 95 ? -0.189 11.977 9.719 1 97.81 95 VAL A C 1
ATOM 758 O O . VAL A 1 95 ? 0.921 11.992 9.18 1 97.81 95 VAL A O 1
ATOM 761 N N . THR A 1 96 ? -0.856 10.883 9.938 1 96.31 96 THR A N 1
ATOM 762 C CA . THR A 1 96 ? -0.335 9.594 9.484 1 96.31 96 THR A CA 1
ATOM 763 C C . THR A 1 96 ? -1.291 8.945 8.492 1 96.31 96 THR A C 1
ATOM 765 O O . THR A 1 96 ? -2.477 8.781 8.781 1 96.31 96 THR A O 1
ATOM 768 N N . LEU A 1 97 ? -0.763 8.609 7.375 1 96 97 LEU A N 1
ATOM 769 C CA . LEU A 1 97 ? -1.475 7.836 6.367 1 96 97 LEU A CA 1
ATOM 770 C C . LEU A 1 97 ? -1.022 6.379 6.383 1 96 97 LEU A C 1
ATOM 772 O O . LEU A 1 97 ? 0.068 6.059 5.902 1 96 97 LEU A O 1
ATOM 776 N N . ASP A 1 98 ? -1.839 5.535 6.883 1 93.56 98 ASP A N 1
ATOM 777 C CA . ASP A 1 98 ? -1.526 4.109 6.906 1 93.56 98 ASP A CA 1
ATOM 778 C C . ASP A 1 98 ? -1.944 3.434 5.605 1 93.56 98 ASP A C 1
ATOM 780 O O . ASP A 1 98 ? -2.781 3.957 4.867 1 93.56 98 ASP A O 1
ATOM 784 N N . SER A 1 99 ? -1.321 2.227 5.348 1 92.19 99 SER A N 1
ATOM 785 C CA . SER A 1 99 ? -1.65 1.437 4.168 1 92.19 99 SER A CA 1
ATOM 786 C C . SER A 1 99 ? -1.641 2.295 2.906 1 92.19 99 SER A C 1
ATOM 788 O O . SER A 1 99 ? -2.617 2.316 2.154 1 92.19 99 SER A O 1
ATOM 790 N N . LEU A 1 100 ? -0.536 2.92 2.674 1 93 100 LEU A N 1
ATOM 791 C CA . LEU A 1 100 ? -0.36 3.893 1.603 1 93 100 LEU A CA 1
ATOM 792 C C . LEU A 1 100 ? -0.64 3.262 0.243 1 93 100 LEU A C 1
ATOM 794 O O . LEU A 1 100 ? -0.208 2.139 -0.025 1 93 100 LEU A O 1
ATOM 798 N N . THR A 1 101 ? -1.411 3.947 -0.581 1 91.5 101 THR A N 1
ATOM 799 C CA . THR A 1 101 ? -1.666 3.529 -1.955 1 91.5 101 THR A CA 1
ATOM 800 C C . THR A 1 101 ? -1.218 4.605 -2.939 1 91.5 101 THR A C 1
ATOM 802 O O . THR A 1 101 ? -0.985 5.754 -2.549 1 91.5 101 THR A O 1
ATOM 805 N N . GLU A 1 102 ? -1.136 4.223 -4.152 1 92.75 102 GLU A N 1
ATOM 806 C CA . GLU A 1 102 ? -0.787 5.18 -5.199 1 92.75 102 GLU A CA 1
ATOM 807 C C . GLU A 1 102 ? -1.818 6.301 -5.285 1 92.75 102 GLU A C 1
ATOM 809 O O . GLU A 1 102 ? -1.482 7.434 -5.637 1 92.75 102 GLU A O 1
ATOM 814 N N . GLU A 1 103 ? -3.064 5.984 -4.945 1 92.94 103 GLU A N 1
ATOM 815 C CA . GLU A 1 103 ? -4.156 6.945 -5.023 1 92.94 103 GLU A CA 1
ATOM 816 C C . GLU A 1 103 ? -3.99 8.055 -3.986 1 92.94 103 GLU A C 1
ATOM 818 O O . GLU A 1 103 ? -4.641 9.094 -4.074 1 92.94 103 GLU A O 1
ATOM 823 N N . ASP A 1 104 ? -3.133 7.852 -3.031 1 95.12 104 ASP A N 1
ATOM 824 C CA . ASP A 1 104 ? -2.887 8.859 -2.006 1 95.12 104 ASP A CA 1
ATOM 825 C C . ASP A 1 104 ? -1.998 9.984 -2.541 1 95.12 104 ASP A C 1
ATOM 827 O O . ASP A 1 104 ? -1.87 11.031 -1.913 1 95.12 104 ASP A O 1
ATOM 831 N N . GLU A 1 105 ? -1.383 9.773 -3.67 1 96 105 GLU A N 1
ATOM 832 C CA . GLU A 1 105 ? -0.553 10.812 -4.262 1 96 105 GLU A CA 1
ATOM 833 C C . GLU A 1 105 ? -1.368 12.07 -4.551 1 96 105 GLU A C 1
ATOM 835 O O . GLU A 1 105 ? -2.496 11.992 -5.039 1 96 105 GLU A O 1
ATOM 840 N N . GLY A 1 106 ? -0.753 13.211 -4.238 1 97.12 106 GLY A N 1
ATOM 841 C CA . GLY A 1 106 ? -1.454 14.461 -4.484 1 97.12 106 GLY A CA 1
ATOM 842 C C . GLY A 1 106 ? -1.004 15.586 -3.572 1 97.12 106 GLY A C 1
ATOM 843 O O . GLY A 1 106 ? 0.058 15.508 -2.951 1 97.12 106 GLY A O 1
ATOM 844 N N . THR A 1 107 ? -1.771 16.625 -3.639 1 97.31 107 THR A N 1
ATOM 845 C CA . THR A 1 107 ? -1.484 17.812 -2.832 1 97.31 107 THR A CA 1
ATOM 846 C C . THR A 1 107 ? -2.51 17.953 -1.714 1 97.31 107 THR A C 1
ATOM 848 O O . THR A 1 107 ? -3.711 17.797 -1.939 1 97.31 107 THR A O 1
ATOM 851 N N . TYR A 1 108 ? -1.98 18.234 -0.573 1 97.12 108 TYR A N 1
ATOM 852 C CA . TYR A 1 108 ? -2.785 18.375 0.634 1 97.12 108 TYR A CA 1
ATOM 853 C C . TYR A 1 108 ? -2.412 19.641 1.391 1 97.12 108 TYR A C 1
ATOM 855 O O . TYR A 1 108 ? -1.5 20.359 0.987 1 97.12 108 TYR A O 1
ATOM 863 N N . LYS A 1 109 ? -3.172 19.875 2.443 1 96.62 109 LYS A N 1
ATOM 864 C CA . LYS A 1 109 ? -2.826 20.969 3.352 1 96.62 109 LYS A CA 1
ATOM 865 C C . LYS A 1 109 ? -2.98 20.531 4.809 1 96.62 109 LYS A C 1
ATOM 867 O O . LYS A 1 109 ? -3.938 19.844 5.16 1 96.62 109 LYS A O 1
ATOM 872 N N . CYS A 1 110 ? -1.973 20.906 5.512 1 96.69 110 CYS A N 1
ATOM 873 C CA . CYS A 1 110 ? -2.207 21.031 6.949 1 96.69 110 CYS A CA 1
ATOM 874 C C . CYS A 1 110 ? -2.879 22.359 7.277 1 96.69 110 CYS A C 1
ATOM 876 O O . CYS A 1 110 ? -2.594 23.375 6.648 1 96.69 110 CYS A O 1
ATOM 878 N N . GLY A 1 111 ? -3.75 22.266 8.336 1 96 111 GLY A N 1
ATOM 879 C CA . GLY A 1 111 ? -4.406 23.516 8.664 1 96 111 GLY A CA 1
ATOM 880 C C . GLY A 1 111 ? -4.852 23.594 10.117 1 96 111 GLY A C 1
ATOM 881 O O . GLY A 1 111 ? -4.824 22.594 10.828 1 96 111 GLY A O 1
ATOM 882 N N . ILE A 1 112 ? -5.121 24.781 10.492 1 95.69 112 ILE A N 1
ATOM 883 C CA . ILE A 1 112 ? -5.672 25.094 11.805 1 95.69 112 ILE A CA 1
ATOM 884 C C . ILE A 1 112 ? -6.992 25.828 11.648 1 95.69 112 ILE A C 1
ATOM 886 O O . ILE A 1 112 ? -7.086 26.797 10.875 1 95.69 112 ILE A O 1
ATOM 890 N N . LEU A 1 113 ? -7.996 25.312 12.336 1 92.56 113 LEU A N 1
ATOM 891 C CA . LEU A 1 113 ? -9.297 25.969 12.266 1 92.56 113 LEU A CA 1
ATOM 892 C C . LEU A 1 113 ? -9.312 27.234 13.133 1 92.56 113 LEU A C 1
ATOM 894 O O . LEU A 1 113 ? -9.234 27.141 14.359 1 92.56 113 LEU A O 1
ATOM 898 N N . SER A 1 114 ? -9.328 28.328 12.523 1 86 114 SER A N 1
ATOM 899 C CA . SER A 1 114 ? -9.383 29.594 13.25 1 86 114 SER A CA 1
ATOM 900 C C . SER A 1 114 ? -10.82 30.109 13.352 1 86 114 SER A C 1
ATOM 902 O O . SER A 1 114 ? -11.547 30.125 12.359 1 86 114 SER A O 1
ATOM 904 N N . PRO A 1 115 ? -11.281 30.375 14.68 1 77.94 115 PRO A N 1
ATOM 905 C CA . PRO A 1 115 ? -12.633 30.922 14.828 1 77.94 115 PRO A CA 1
ATOM 906 C C . PRO A 1 115 ? -12.82 32.25 14.109 1 77.94 115 PRO A C 1
ATOM 908 O O . PRO A 1 115 ? -13.938 32.625 13.75 1 77.94 115 PRO A O 1
ATOM 911 N N . PHE A 1 116 ? -11.789 33.031 14.086 1 75.94 116 PHE A N 1
ATOM 912 C CA . PHE A 1 116 ? -11.922 34.375 13.523 1 75.94 116 PHE A CA 1
ATOM 913 C C . PHE A 1 116 ? -11.055 34.531 12.281 1 75.94 116 PHE A C 1
ATOM 915 O O . PHE A 1 116 ? -9.859 34.25 12.312 1 75.94 116 PHE A O 1
ATOM 922 N N . GLY A 1 117 ? -11.664 34.438 11.18 1 74.94 117 GLY A N 1
ATOM 923 C CA . GLY A 1 117 ? -10.906 34.812 10 1 74.94 117 GLY A CA 1
ATOM 924 C C . GLY A 1 117 ? -10.492 33.656 9.141 1 74.94 117 GLY A C 1
ATOM 925 O O . GLY A 1 117 ? -11.234 32.656 9.016 1 74.94 117 GLY A O 1
ATOM 926 N N . HIS A 1 118 ? -9.297 33.719 8.492 1 84.62 118 HIS A N 1
ATOM 927 C CA . HIS A 1 118 ? -8.742 32.75 7.551 1 84.62 118 HIS A CA 1
ATOM 928 C C . HIS A 1 118 ? -7.996 31.656 8.281 1 84.62 118 HIS A C 1
ATOM 930 O O . HIS A 1 118 ? -7.305 31.906 9.273 1 84.62 118 HIS A O 1
ATOM 936 N N . ASP A 1 119 ? -8.172 30.406 7.934 1 89.88 119 ASP A N 1
ATOM 937 C CA . ASP A 1 119 ? -7.441 29.266 8.484 1 89.88 119 ASP A CA 1
ATOM 938 C C . ASP A 1 119 ? -6 29.234 7.984 1 89.88 119 ASP A C 1
ATOM 940 O O . ASP A 1 119 ? -5.758 29.172 6.777 1 89.88 119 ASP A O 1
ATOM 944 N N . PRO A 1 120 ? -5.043 29.438 8.938 1 92.38 120 PRO A N 1
ATOM 945 C CA . PRO A 1 120 ? -3.682 29.172 8.469 1 92.38 120 PRO A CA 1
ATOM 946 C C . PRO A 1 120 ? -3.516 27.781 7.879 1 92.38 120 PRO A C 1
ATOM 948 O O . PRO A 1 120 ? -4.047 26.812 8.43 1 92.38 120 PRO A O 1
ATOM 951 N N . MET A 1 121 ? -2.906 27.688 6.746 1 94.06 121 MET A N 1
ATOM 952 C CA . MET A 1 121 ? -2.697 26.406 6.082 1 94.06 121 MET A CA 1
ATOM 953 C C . MET A 1 121 ? -1.296 26.312 5.488 1 94.06 121 MET A C 1
ATOM 955 O O . MET A 1 121 ? -0.686 27.344 5.18 1 94.06 121 MET A O 1
ATOM 959 N N . PHE A 1 122 ? -0.797 25.156 5.402 1 95 122 PHE A N 1
ATOM 960 C CA . PHE A 1 122 ? 0.48 24.859 4.762 1 95 122 PHE A CA 1
ATOM 961 C C . PHE A 1 122 ? 0.34 23.719 3.773 1 95 122 PHE A C 1
ATOM 963 O O . PHE A 1 122 ? -0.188 22.656 4.117 1 95 122 PHE A O 1
ATOM 970 N N . GLN A 1 123 ? 0.788 23.938 2.531 1 96.06 123 GLN A N 1
ATOM 971 C CA . GLN A 1 123 ? 0.612 22.953 1.461 1 96.06 123 GLN A CA 1
ATOM 972 C C . GLN A 1 123 ? 1.689 21.875 1.518 1 96.06 123 GLN A C 1
ATOM 974 O O . GLN A 1 123 ? 2.869 22.188 1.701 1 96.06 123 GLN A O 1
ATOM 979 N N . VAL A 1 124 ? 1.275 20.688 1.397 1 96.38 124 VAL A N 1
ATOM 980 C CA . VAL A 1 124 ? 2.176 19.547 1.402 1 96.38 124 VAL A CA 1
ATOM 981 C C . VAL A 1 124 ? 1.913 18.672 0.174 1 96.38 124 VAL A C 1
ATOM 983 O O . VAL A 1 124 ? 0.768 18.312 -0.104 1 96.38 124 VAL A O 1
ATOM 986 N N . THR A 1 125 ? 2.922 18.328 -0.542 1 97.12 125 THR A N 1
ATOM 987 C CA . THR A 1 125 ? 2.801 17.391 -1.648 1 97.12 125 THR A CA 1
ATOM 988 C C . THR A 1 125 ? 3.18 15.984 -1.203 1 97.12 125 THR A C 1
ATOM 990 O O . THR A 1 125 ? 4.258 15.773 -0.641 1 97.12 125 THR A O 1
ATOM 993 N N . VAL A 1 126 ? 2.271 15.07 -1.433 1 96.12 126 VAL A N 1
ATOM 994 C CA . VAL A 1 126 ? 2.523 13.664 -1.137 1 96.12 126 VAL A CA 1
ATOM 995 C C . VAL A 1 126 ? 2.895 12.922 -2.42 1 96.12 126 VAL A C 1
ATOM 997 O O . VAL A 1 126 ? 2.109 12.891 -3.371 1 96.12 126 VAL A O 1
ATOM 1000 N N . SER A 1 127 ? 4.117 12.367 -2.402 1 95.44 127 SER A N 1
ATOM 1001 C CA . SER A 1 127 ? 4.574 11.539 -3.516 1 95.44 127 SER A CA 1
ATOM 1002 C C . SER A 1 127 ? 4.668 10.078 -3.113 1 95.44 127 SER A C 1
ATOM 1004 O O . SER A 1 127 ? 5.152 9.75 -2.027 1 95.44 127 SER A O 1
ATOM 1006 N N . VAL A 1 128 ? 4.133 9.211 -3.992 1 93.06 128 VAL A N 1
ATOM 1007 C CA . VAL A 1 128 ? 4.141 7.781 -3.709 1 93.06 128 VAL A CA 1
ATOM 1008 C C . VAL A 1 128 ? 4.906 7.043 -4.805 1 93.06 128 VAL A C 1
ATOM 1010 O O . VAL A 1 128 ? 4.625 7.215 -5.992 1 93.06 128 VAL A O 1
ATOM 1013 N N . PHE A 1 129 ? 5.859 6.184 -4.398 1 90.44 129 PHE A N 1
ATOM 1014 C CA . PHE A 1 129 ? 6.676 5.438 -5.344 1 90.44 129 PHE A CA 1
ATOM 1015 C C . PHE A 1 129 ? 6.645 3.945 -5.031 1 90.44 129 PHE A C 1
ATOM 1017 O O . PHE A 1 129 ? 6.355 3.551 -3.898 1 90.44 129 PHE A O 1
ATOM 1024 N N . PRO A 1 130 ? 6.863 3.15 -6.055 1 87.31 130 PRO A N 1
ATOM 1025 C CA . PRO A 1 130 ? 6.988 1.717 -5.777 1 87.31 130 PRO A CA 1
ATOM 1026 C C . PRO A 1 130 ? 8.156 1.398 -4.84 1 87.31 130 PRO A C 1
ATOM 1028 O O . PRO A 1 130 ? 9.234 1.978 -4.973 1 87.31 130 PRO A O 1
ATOM 1031 N N . GLY A 1 131 ? 7.855 0.688 -3.803 1 80.5 131 GLY A N 1
ATOM 1032 C CA . GLY A 1 131 ? 8.898 0.269 -2.877 1 80.5 131 GLY A CA 1
ATOM 1033 C C . GLY A 1 131 ? 9.641 -0.972 -3.336 1 80.5 131 GLY A C 1
ATOM 1034 O O . GLY A 1 131 ? 9.398 -1.473 -4.438 1 80.5 131 GLY A O 1
ATOM 1035 N N . PRO A 1 132 ? 10.625 -1.374 -2.459 1 72.5 132 PRO A N 1
ATOM 1036 C CA . PRO A 1 132 ? 11.383 -2.578 -2.807 1 72.5 132 PRO A CA 1
ATOM 1037 C C . PRO A 1 132 ? 10.508 -3.828 -2.871 1 72.5 132 PRO A C 1
ATOM 1039 O O . PRO A 1 132 ? 9.523 -3.932 -2.143 1 72.5 132 PRO A O 1
ATOM 1042 N N . SER A 1 133 ? 10.648 -4.707 -3.854 1 72.31 133 SER A N 1
ATOM 1043 C CA . SER A 1 133 ? 9.883 -5.93 -4.086 1 72.31 133 SER A CA 1
ATOM 1044 C C . SER A 1 133 ? 10.258 -7.016 -3.086 1 72.31 133 SER A C 1
ATOM 1046 O O . SER A 1 133 ? 11.438 -7.211 -2.785 1 72.31 133 SER A O 1
ATOM 1048 N N . SER A 1 134 ? 9.328 -7.34 -2.229 1 69.94 134 SER A N 1
ATOM 1049 C CA . SER A 1 134 ? 9.586 -8.5 -1.386 1 69.94 134 SER A CA 1
ATOM 1050 C C . SER A 1 134 ? 9.414 -9.805 -2.166 1 69.94 134 SER A C 1
ATOM 1052 O O . SER A 1 134 ? 8.398 -10 -2.834 1 69.94 134 SER A O 1
ATOM 1054 N N . ALA A 1 135 ? 10.562 -10.273 -2.713 1 64.06 135 ALA A N 1
ATOM 1055 C CA . ALA A 1 135 ? 10.555 -11.492 -3.516 1 64.06 135 ALA A CA 1
ATOM 1056 C C . ALA A 1 135 ? 10.609 -12.734 -2.631 1 64.06 135 ALA A C 1
ATOM 1058 O O . ALA A 1 135 ? 11.219 -12.711 -1.558 1 64.06 135 ALA A O 1
ATOM 1059 N N . THR A 1 136 ? 9.594 -13.641 -2.676 1 63.56 136 THR A N 1
ATOM 1060 C CA . THR A 1 136 ? 9.672 -14.938 -2.01 1 63.56 136 THR A CA 1
ATOM 1061 C C . THR A 1 136 ? 10.805 -15.773 -2.594 1 63.56 136 THR A C 1
ATOM 1063 O O . THR A 1 136 ? 10.898 -15.93 -3.812 1 63.56 136 THR A O 1
ATOM 1066 N N . SER A 1 137 ? 12.031 -15.812 -1.91 1 49.34 137 SER A N 1
ATOM 1067 C CA . SER A 1 137 ? 12.875 -16.938 -2.281 1 49.34 137 SER A CA 1
ATOM 1068 C C . SER A 1 137 ? 12.227 -18.266 -1.909 1 49.34 137 SER A C 1
ATOM 1070 O O . SER A 1 137 ? 11.852 -18.484 -0.753 1 49.34 137 SER A O 1
ATOM 1072 N N . ALA A 1 138 ? 11.375 -18.609 -2.545 1 51.56 138 ALA A N 1
ATOM 1073 C CA . ALA A 1 138 ? 10.617 -19.828 -2.287 1 51.56 138 ALA A CA 1
ATOM 1074 C C . ALA A 1 138 ? 11.555 -21.016 -2.055 1 51.56 138 ALA A C 1
ATOM 1076 O O . ALA A 1 138 ? 12.43 -21.297 -2.877 1 51.56 138 ALA A O 1
ATOM 1077 N N . SER A 1 139 ? 11.938 -21.312 -0.816 1 48.38 139 SER A N 1
ATOM 1078 C CA . SER A 1 139 ? 12.156 -22.75 -0.726 1 48.38 139 SER A CA 1
ATOM 1079 C C . SER A 1 139 ? 10.914 -23.531 -1.135 1 48.38 139 SER A C 1
ATOM 1081 O O . SER A 1 139 ? 9.844 -23.359 -0.543 1 48.38 139 SER A O 1
ATOM 1083 N N . CYS A 1 140 ? 10.805 -23.719 -2.307 1 50.66 140 CYS A N 1
ATOM 1084 C CA . CYS A 1 140 ? 9.672 -24.391 -2.947 1 50.66 140 CYS A CA 1
ATOM 1085 C C . CYS A 1 140 ? 9.383 -25.734 -2.289 1 50.66 140 CYS A C 1
ATOM 1087 O O . CYS A 1 140 ? 10.289 -26.547 -2.107 1 50.66 140 CYS A O 1
ATOM 1089 N N . SER A 1 141 ? 8.375 -25.75 -1.308 1 52.97 141 SER A N 1
ATOM 1090 C CA . SER A 1 141 ? 7.953 -27.094 -0.911 1 52.97 141 SER A CA 1
ATOM 1091 C C . SER A 1 141 ? 7.008 -27.703 -1.943 1 52.97 141 SER A C 1
ATOM 1093 O O . SER A 1 141 ? 6.211 -27 -2.561 1 52.97 141 SER A O 1
ATOM 1095 N N . TRP A 1 142 ? 7.262 -28.875 -2.496 1 50.03 142 TRP A N 1
ATOM 1096 C CA . TRP A 1 142 ? 6.535 -29.641 -3.502 1 50.03 142 TRP A CA 1
ATOM 1097 C C . TRP A 1 142 ? 5.262 -30.25 -2.91 1 50.03 142 TRP A C 1
ATOM 1099 O O . TRP A 1 142 ? 5.27 -30.75 -1.785 1 50.03 142 TRP A O 1
ATOM 1109 N N . SER A 1 143 ? 4.102 -29.781 -3.168 1 44.12 143 SER A N 1
ATOM 1110 C CA . SER A 1 143 ? 2.906 -30.438 -2.648 1 44.12 143 SER A CA 1
ATOM 1111 C C . SER A 1 143 ? 2.533 -31.656 -3.49 1 44.12 143 SER A C 1
ATOM 1113 O O . SER A 1 143 ? 2.527 -31.594 -4.719 1 44.12 143 SER A O 1
ATOM 1115 N N . SER A 1 144 ? 2.66 -32.969 -2.936 1 40.91 144 SER A N 1
ATOM 1116 C CA . SER A 1 144 ? 2.309 -34.281 -3.41 1 40.91 144 SER A CA 1
ATOM 1117 C C . SER A 1 144 ? 0.795 -34.469 -3.498 1 40.91 144 SER A C 1
ATOM 1119 O O . SER A 1 144 ? 0.31 -35.438 -4.09 1 40.91 144 SER A O 1
ATOM 1121 N N . TRP A 1 145 ? -0.298 -33.656 -3.611 1 35.84 145 TRP A N 1
ATOM 1122 C CA . TRP A 1 145 ? -1.598 -34.344 -3.639 1 35.84 145 TRP A CA 1
ATOM 1123 C C . TRP A 1 145 ? -1.961 -34.75 -5.055 1 35.84 145 TRP A C 1
ATOM 1125 O O . TRP A 1 145 ? -1.617 -34.094 -6.023 1 35.84 145 TRP A O 1
ATOM 1135 N N . MET B 1 1 ? 28.031 85.562 5.402 1 38.16 1 MET B N 1
ATOM 1136 C CA . MET B 1 1 ? 28.281 84.312 6.016 1 38.16 1 MET B CA 1
ATOM 1137 C C . MET B 1 1 ? 26.984 83.5 6.176 1 38.16 1 MET B C 1
ATOM 1139 O O . MET B 1 1 ? 26.25 83.688 7.148 1 38.16 1 MET B O 1
ATOM 1143 N N . THR B 1 2 ? 26.25 83.312 5.035 1 41.34 2 THR B N 1
ATOM 1144 C CA . THR B 1 2 ? 25 82.562 4.844 1 41.34 2 THR B CA 1
ATOM 1145 C C . THR B 1 2 ? 25.156 81.125 5.234 1 41.34 2 THR B C 1
ATOM 1147 O O . THR B 1 2 ? 26.109 80.438 4.809 1 41.34 2 THR B O 1
ATOM 1150 N N . LEU B 1 3 ? 24.828 80.812 6.52 1 39.84 3 LEU B N 1
ATOM 1151 C CA . LEU B 1 3 ? 24.703 79.5 7.18 1 39.84 3 LEU B CA 1
ATOM 1152 C C . LEU B 1 3 ? 23.875 78.562 6.34 1 39.84 3 LEU B C 1
ATOM 1154 O O . LEU B 1 3 ? 22.672 78.812 6.164 1 39.84 3 LEU B O 1
ATOM 1158 N N . ARG B 1 4 ? 24.359 78.25 5.109 1 42 4 ARG B N 1
ATOM 1159 C CA . ARG B 1 4 ? 23.75 77.188 4.371 1 42 4 ARG B CA 1
ATOM 1160 C C . ARG B 1 4 ? 23.641 75.938 5.242 1 42 4 ARG B C 1
ATOM 1162 O O . ARG B 1 4 ? 24.656 75.312 5.586 1 42 4 ARG B O 1
ATOM 1169 N N . VAL B 1 5 ? 22.938 76.062 6.422 1 46.56 5 VAL B N 1
ATOM 1170 C CA . VAL B 1 5 ? 22.656 74.875 7.188 1 46.56 5 VAL B CA 1
ATOM 1171 C C . VAL B 1 5 ? 22.219 73.75 6.246 1 46.56 5 VAL B C 1
ATOM 1173 O O . VAL B 1 5 ? 21.25 73.875 5.512 1 46.56 5 VAL B O 1
ATOM 1176 N N . GLY B 1 6 ? 23.203 73.062 5.625 1 43.38 6 GLY B N 1
ATOM 1177 C CA . GLY B 1 6 ? 23 71.75 4.945 1 43.38 6 GLY B CA 1
ATOM 1178 C C . GLY B 1 6 ? 22.078 70.812 5.695 1 43.38 6 GLY B C 1
ATOM 1179 O O . GLY B 1 6 ? 22.297 70.562 6.871 1 43.38 6 GLY B O 1
ATOM 1180 N N . ALA B 1 7 ? 20.734 71 5.559 1 50.47 7 ALA B N 1
ATOM 1181 C CA . ALA B 1 7 ? 19.781 70 6.047 1 50.47 7 ALA B CA 1
ATOM 1182 C C . ALA B 1 7 ? 20.297 68.625 5.824 1 50.47 7 ALA B C 1
ATOM 1184 O O . ALA B 1 7 ? 20.656 68.25 4.703 1 50.47 7 ALA B O 1
ATOM 1185 N N . GLU B 1 8 ? 21.125 68.062 6.777 1 51.66 8 GLU B N 1
ATOM 1186 C CA . GLU B 1 8 ? 21.438 66.625 6.852 1 51.66 8 GLU B CA 1
ATOM 1187 C C . GLU B 1 8 ? 20.219 65.812 6.531 1 51.66 8 GLU B C 1
ATOM 1189 O O . GLU B 1 8 ? 19.141 66 7.086 1 51.66 8 GLU B O 1
ATOM 1194 N N . TRP B 1 9 ? 20.047 65.438 5.254 1 49.84 9 TRP B N 1
ATOM 1195 C CA . TRP B 1 9 ? 19.172 64.312 4.797 1 49.84 9 TRP B CA 1
ATOM 1196 C C . TRP B 1 9 ? 19.141 63.188 5.801 1 49.84 9 TRP B C 1
ATOM 1198 O O . TRP B 1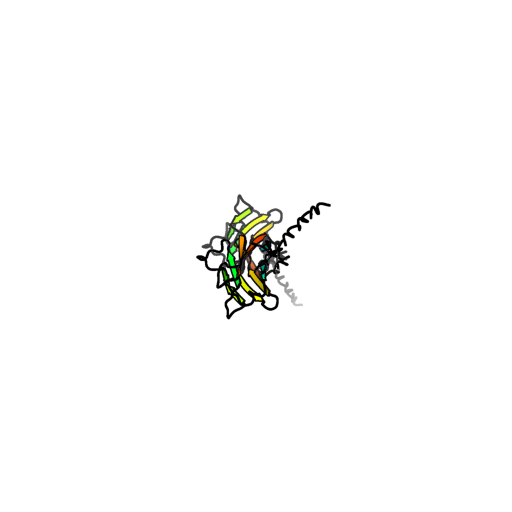 9 ? 20.172 62.594 6.078 1 49.84 9 TRP B O 1
ATOM 1208 N N . LEU B 1 10 ? 18.516 63.406 6.961 1 49.22 10 LEU B N 1
ATOM 1209 C CA . LEU B 1 10 ? 18.25 62.188 7.754 1 49.22 10 LEU B CA 1
ATOM 1210 C C . LEU B 1 10 ? 17.859 61.031 6.855 1 49.22 10 LEU B C 1
ATOM 1212 O O . LEU B 1 10 ? 16.969 61.156 6.02 1 49.22 10 LEU B O 1
ATOM 1216 N N . PRO B 1 11 ? 18.812 60.156 6.523 1 53.84 11 PRO B N 1
ATOM 1217 C CA . PRO B 1 11 ? 18.328 58.906 5.887 1 53.84 11 PRO B CA 1
ATOM 1218 C C . PRO B 1 11 ? 17.078 58.344 6.559 1 53.84 11 PRO B C 1
ATOM 1220 O O . PRO B 1 11 ? 16.969 58.375 7.789 1 53.84 11 PRO B O 1
ATOM 1223 N N . SER B 1 12 ? 15.844 58.562 6.055 1 53.56 12 SER B N 1
ATOM 1224 C CA . SER B 1 12 ? 14.664 57.812 6.445 1 53.56 12 SER B CA 1
ATOM 1225 C C . SER B 1 12 ? 15.031 56.344 6.727 1 53.56 12 SER B C 1
ATOM 1227 O O . SER B 1 12 ? 15.461 55.625 5.824 1 53.56 12 SER B O 1
ATOM 1229 N N . ALA B 1 13 ? 15.727 56.031 7.824 1 53.84 13 ALA B N 1
ATOM 1230 C CA . ALA B 1 13 ? 15.773 54.656 8.281 1 53.84 13 ALA B CA 1
ATOM 1231 C C . ALA B 1 13 ? 14.461 53.938 7.973 1 53.84 13 ALA B C 1
ATOM 1233 O O . ALA B 1 13 ? 13.43 54.219 8.578 1 53.84 13 ALA B O 1
ATOM 1234 N N . LEU B 1 14 ? 14.141 53.75 6.707 1 51.66 14 LEU B N 1
ATOM 1235 C CA . LEU B 1 14 ? 13.172 52.719 6.398 1 51.66 14 LEU B CA 1
ATOM 1236 C C . LEU B 1 14 ? 13.305 51.531 7.367 1 51.66 14 LEU B C 1
ATOM 1238 O O . LEU B 1 14 ? 14.281 50.781 7.312 1 51.66 14 LEU B O 1
ATOM 1242 N N . LEU B 1 15 ? 12.992 51.812 8.633 1 46.16 15 LEU B N 1
ATOM 1243 C CA . LEU B 1 15 ? 12.758 50.656 9.492 1 46.16 15 LEU B CA 1
ATOM 1244 C C . LEU B 1 15 ? 12.102 49.5 8.711 1 46.16 15 LEU B C 1
ATOM 1246 O O . LEU B 1 15 ? 10.93 49.594 8.336 1 46.16 15 LEU B O 1
ATOM 1250 N N . LEU B 1 16 ? 12.852 48.938 7.754 1 47.31 16 LEU B N 1
ATOM 1251 C CA . LEU B 1 16 ? 12.391 47.625 7.297 1 47.31 16 LEU B CA 1
ATOM 1252 C C . LEU B 1 16 ? 11.773 46.844 8.445 1 47.31 16 LEU B C 1
ATOM 1254 O O . LEU B 1 16 ? 12.484 46.438 9.367 1 47.31 16 LEU B O 1
ATOM 1258 N N . LEU B 1 17 ? 10.664 47.375 9.023 1 45.91 17 LEU B N 1
ATOM 1259 C CA . LEU B 1 17 ? 9.898 46.406 9.789 1 45.91 17 LEU B CA 1
ATOM 1260 C C . LEU B 1 17 ? 10.039 45.031 9.195 1 45.91 17 LEU B C 1
ATOM 1262 O O . LEU B 1 17 ? 9.531 44.75 8.094 1 45.91 17 LEU B O 1
ATOM 1266 N N . GLN B 1 18 ? 11.219 44.5 9.281 1 47.44 18 GLN B N 1
ATOM 1267 C CA . GLN B 1 18 ? 11.203 43.031 9.086 1 47.44 18 GLN B CA 1
ATOM 1268 C C . GLN B 1 18 ? 9.93 42.438 9.664 1 47.44 18 GLN B C 1
ATOM 1270 O O . GLN B 1 18 ? 9.789 42.312 10.883 1 47.44 18 GLN B O 1
ATOM 1275 N N . VAL B 1 19 ? 8.758 42.812 9.172 1 46 19 VAL B N 1
ATOM 1276 C CA . VAL B 1 19 ? 7.633 41.938 9.445 1 46 19 VAL B CA 1
ATOM 1277 C C . VAL B 1 19 ? 8.086 40.469 9.344 1 46 19 VAL B C 1
ATOM 1279 O O . VAL B 1 19 ? 8.438 40 8.258 1 46 19 VAL B O 1
ATOM 1282 N N . GLN B 1 20 ? 8.898 40.062 10.195 1 45.06 20 GLN B N 1
ATOM 1283 C CA . GLN B 1 20 ? 8.914 38.625 10.305 1 45.06 20 GLN B CA 1
ATOM 1284 C C . GLN B 1 20 ? 7.52 38.031 10.109 1 45.06 20 GLN B C 1
ATOM 1286 O O . GLN B 1 20 ? 6.637 38.219 10.945 1 45.06 20 GLN B O 1
ATOM 1291 N N . GLY B 1 21 ? 6.887 38.25 9.047 1 46.06 21 GLY B N 1
ATOM 1292 C CA . GLY B 1 21 ? 5.656 37.5 8.867 1 46.06 21 GLY B CA 1
ATOM 1293 C C . GLY B 1 21 ? 5.691 36.125 9.516 1 46.06 21 GLY B C 1
ATOM 1294 O O . GLY B 1 21 ? 6.438 35.25 9.078 1 46.06 21 GLY B O 1
ATOM 1295 N N . SER B 1 22 ? 5.723 36 10.852 1 55.22 22 SER B N 1
ATOM 1296 C CA . SER B 1 22 ? 5.59 34.781 11.625 1 55.22 22 SER B CA 1
ATOM 1297 C C . SER B 1 22 ? 4.676 33.781 10.914 1 55.22 22 SER B C 1
ATOM 1299 O O . SER B 1 22 ? 3.516 34.094 10.625 1 55.22 22 SER B O 1
ATOM 1301 N N . LEU B 1 23 ? 5.164 32.938 10.047 1 67.19 23 LEU B N 1
ATOM 1302 C CA . LEU B 1 23 ? 4.359 31.875 9.469 1 67.19 23 LEU B CA 1
ATOM 1303 C C . LEU B 1 23 ? 3.609 31.109 10.555 1 67.19 23 LEU B C 1
ATOM 1305 O O . LEU B 1 23 ? 4.223 30.562 11.477 1 67.19 23 LEU B O 1
ATOM 1309 N N . SER B 1 24 ? 2.285 31.203 10.586 1 85.81 24 SER B N 1
ATOM 1310 C CA . SER B 1 24 ? 1.418 30.625 11.602 1 85.81 24 SER B CA 1
ATOM 1311 C C . SER B 1 24 ? 1.522 29.094 11.617 1 85.81 24 SER B C 1
ATOM 1313 O O . SER B 1 24 ? 1.511 28.484 12.68 1 85.81 24 SER B O 1
ATOM 1315 N N . LEU B 1 25 ? 1.845 28.594 10.375 1 93.25 25 LEU B N 1
ATOM 1316 C CA . LEU B 1 25 ? 1.935 27.141 10.211 1 93.25 25 LEU B CA 1
ATOM 1317 C C . LEU B 1 25 ? 3.061 26.781 9.25 1 93.25 25 LEU B C 1
ATOM 1319 O O . LEU B 1 25 ? 3.264 27.453 8.234 1 93.25 25 LEU B O 1
ATOM 1323 N N . SER B 1 26 ? 3.904 25.797 9.594 1 94.19 26 SER B N 1
ATOM 1324 C CA . SER B 1 26 ? 4.965 25.297 8.727 1 94.19 26 SER B CA 1
ATOM 1325 C C . SER B 1 26 ? 4.973 23.781 8.672 1 94.19 26 SER B C 1
ATOM 1327 O O . SER B 1 26 ? 4.359 23.109 9.508 1 94.19 26 SER B O 1
ATOM 1329 N N . GLY B 1 27 ? 5.621 23.25 7.672 1 94 27 GLY B N 1
ATOM 1330 C CA . GLY B 1 27 ? 5.711 21.812 7.434 1 94 27 GLY B CA 1
ATOM 1331 C C . GLY B 1 27 ? 6.555 21.469 6.223 1 94 27 GLY B C 1
ATOM 1332 O O . GLY B 1 27 ? 7.152 22.344 5.598 1 94 27 GLY B O 1
ATOM 1333 N N . PRO B 1 28 ? 6.727 20.25 6.043 1 94 28 PRO B N 1
ATOM 1334 C CA . PRO B 1 28 ? 7.457 19.844 4.836 1 94 28 PRO B CA 1
ATOM 1335 C C . PRO B 1 28 ? 6.676 20.125 3.553 1 94 28 PRO B C 1
ATOM 1337 O O . PRO B 1 28 ? 5.473 19.875 3.49 1 94 28 PRO B O 1
ATOM 1340 N N . HIS B 1 29 ? 7.34 20.594 2.572 1 94.44 29 HIS B N 1
ATOM 1341 C CA . HIS B 1 29 ? 6.672 20.875 1.306 1 94.44 29 HIS B CA 1
ATOM 1342 C C . HIS B 1 29 ? 6.328 19.578 0.57 1 94.44 29 HIS B C 1
ATOM 1344 O O . HIS B 1 29 ? 5.348 19.531 -0.178 1 94.44 29 HIS B O 1
ATOM 1350 N N . THR B 1 30 ? 7.285 18.609 0.798 1 94.62 30 THR B N 1
ATOM 1351 C CA . THR B 1 30 ? 7.066 17.312 0.146 1 94.62 30 THR B CA 1
ATOM 1352 C C . THR B 1 30 ? 7.375 16.172 1.099 1 94.62 30 THR B C 1
ATOM 1354 O O . THR B 1 30 ? 8.344 16.234 1.858 1 94.62 30 THR B O 1
ATOM 1357 N N . VAL B 1 31 ? 6.488 15.25 1.088 1 94.75 31 VAL B N 1
ATOM 1358 C CA . VAL B 1 31 ? 6.754 13.992 1.785 1 94.75 31 VAL B CA 1
ATOM 1359 C C . VAL B 1 31 ? 6.609 12.828 0.814 1 94.75 31 VAL B C 1
ATOM 1361 O O . VAL B 1 31 ? 5.754 12.852 -0.074 1 94.75 31 VAL B O 1
ATOM 1364 N N . THR B 1 32 ? 7.516 11.82 0.963 1 92.38 32 THR B N 1
ATOM 1365 C CA . THR B 1 32 ? 7.543 10.688 0.046 1 92.38 32 THR B CA 1
ATOM 1366 C C . THR B 1 32 ? 7.273 9.383 0.792 1 92.38 32 THR B C 1
ATOM 1368 O O . THR B 1 32 ? 7.781 9.18 1.896 1 92.38 32 THR B O 1
ATOM 1371 N N . GLY B 1 33 ? 6.348 8.602 0.214 1 91.88 33 GLY B N 1
ATOM 1372 C CA . GLY B 1 33 ? 6.098 7.254 0.698 1 91.88 33 GLY B CA 1
ATOM 1373 C C . GLY B 1 33 ? 6.234 6.195 -0.383 1 91.88 33 GLY B C 1
ATOM 1374 O O . GLY B 1 33 ? 6.379 6.523 -1.562 1 91.88 33 GLY B O 1
ATOM 1375 N N . THR B 1 34 ? 6.262 4.918 0.115 1 89.56 34 THR B N 1
ATOM 1376 C CA . THR B 1 34 ? 6.406 3.816 -0.831 1 89.56 34 THR B CA 1
ATOM 1377 C C . THR B 1 34 ? 5.262 2.816 -0.674 1 89.56 34 THR B C 1
ATOM 1379 O O . THR B 1 34 ? 4.688 2.689 0.408 1 89.56 34 THR B O 1
ATOM 1382 N N . VAL B 1 35 ? 4.926 2.209 -1.813 1 90.75 35 VAL B N 1
ATOM 1383 C CA . VAL B 1 35 ? 3.986 1.095 -1.819 1 90.75 35 VAL B CA 1
ATOM 1384 C C . VAL B 1 35 ? 4.727 -0.206 -2.117 1 90.75 35 VAL B C 1
ATOM 1386 O O . VAL B 1 35 ? 5.605 -0.244 -2.982 1 90.75 35 VAL B O 1
ATOM 1389 N N . GLY B 1 36 ? 4.379 -1.199 -1.464 1 88.94 36 GLY B N 1
ATOM 1390 C CA . GLY B 1 36 ? 5.086 -2.463 -1.603 1 88.94 36 GLY B CA 1
ATOM 1391 C C . GLY B 1 36 ? 4.543 -3.33 -2.725 1 88.94 36 GLY B C 1
ATOM 1392 O O . GLY B 1 36 ? 3.441 -3.092 -3.223 1 88.94 36 GLY B O 1
ATOM 1393 N N . SER B 1 37 ? 5.383 -4.246 -3.16 1 91.81 37 SER B N 1
ATOM 1394 C CA . SER B 1 37 ? 5.02 -5.273 -4.133 1 91.81 37 SER B CA 1
ATOM 1395 C C . SER B 1 37 ? 5.445 -6.66 -3.656 1 91.81 37 SER B C 1
ATOM 1397 O O . SER B 1 37 ? 6.324 -6.785 -2.803 1 91.81 37 SER B O 1
ATOM 1399 N N . LEU B 1 38 ? 4.75 -7.648 -4.227 1 93.31 38 LEU B N 1
ATOM 1400 C CA . LEU B 1 38 ? 5.035 -9.023 -3.838 1 93.31 38 LEU B CA 1
ATOM 1401 C C . LEU B 1 38 ? 5.113 -9.93 -5.062 1 93.31 38 LEU B C 1
ATOM 1403 O O . LEU B 1 38 ? 4.316 -9.789 -5.996 1 93.31 38 LEU B O 1
ATOM 1407 N N . SER B 1 39 ? 6.086 -10.859 -4.996 1 95.06 39 SER B N 1
ATOM 1408 C CA . SER B 1 39 ? 6.203 -11.828 -6.086 1 95.06 39 SER B CA 1
ATOM 1409 C C . SER B 1 39 ? 6.133 -13.258 -5.566 1 95.06 39 SER B C 1
ATOM 1411 O O . SER B 1 39 ? 6.703 -13.57 -4.52 1 95.06 39 SER B O 1
ATOM 1413 N N . VAL B 1 40 ? 5.492 -14.055 -6.273 1 95.94 40 VAL B N 1
ATOM 1414 C CA . VAL B 1 40 ? 5.363 -15.477 -5.973 1 95.94 40 VAL B CA 1
ATOM 1415 C C . VAL B 1 40 ? 5.895 -16.297 -7.145 1 95.94 40 VAL B C 1
ATOM 1417 O O . VAL B 1 40 ? 5.469 -16.125 -8.289 1 95.94 40 VAL B O 1
ATOM 1420 N N . GLN B 1 41 ? 6.77 -17.156 -6.852 1 96.44 41 GLN B N 1
ATOM 1421 C CA . GLN B 1 41 ? 7.301 -18.016 -7.906 1 96.44 41 GLN B CA 1
ATOM 1422 C C . GLN B 1 41 ? 6.875 -19.469 -7.699 1 96.44 41 GLN B C 1
ATOM 1424 O O . GLN B 1 41 ? 7.066 -20.031 -6.617 1 96.44 41 GLN B O 1
ATOM 1429 N N . CYS B 1 42 ? 6.309 -19.984 -8.695 1 96.69 42 CYS B N 1
ATOM 1430 C CA . CYS B 1 42 ? 5.93 -21.391 -8.695 1 96.69 42 CYS B CA 1
ATOM 1431 C C . CYS B 1 42 ? 6.738 -22.172 -9.727 1 96.69 42 CYS B C 1
ATOM 1433 O O . CYS B 1 42 ? 7.141 -21.625 -10.75 1 96.69 42 CYS B O 1
ATOM 1435 N N . ARG B 1 43 ? 6.93 -23.422 -9.406 1 96 43 ARG B N 1
ATOM 1436 C CA . ARG B 1 43 ? 7.695 -24.312 -10.266 1 96 43 ARG B CA 1
ATOM 1437 C C . ARG B 1 43 ? 6.832 -25.469 -10.773 1 96 43 ARG B C 1
ATOM 1439 O O . ARG B 1 43 ? 5.992 -25.984 -10.039 1 96 43 ARG B O 1
ATOM 1446 N N . TYR B 1 44 ? 7.156 -25.828 -12 1 95.5 44 TYR B N 1
ATOM 1447 C CA . TYR B 1 44 ? 6.355 -26.906 -12.578 1 95.5 44 TYR B CA 1
ATOM 1448 C C . TYR B 1 44 ? 7.242 -27.922 -13.289 1 95.5 44 TYR B C 1
ATOM 1450 O O . TYR B 1 44 ? 8.43 -27.688 -13.508 1 95.5 44 TYR B O 1
ATOM 1458 N N . GLU B 1 45 ? 6.676 -29 -13.594 1 93.75 45 GLU B N 1
ATOM 1459 C CA . GLU B 1 45 ? 7.383 -30.078 -14.305 1 93.75 45 GLU B CA 1
ATOM 1460 C C . GLU B 1 45 ? 7.422 -29.797 -15.805 1 93.75 45 GLU B C 1
ATOM 1462 O O . GLU B 1 45 ? 6.551 -29.109 -16.344 1 93.75 45 GLU B O 1
ATOM 1467 N N . GLU B 1 46 ? 8.367 -30.406 -16.516 1 94.88 46 GLU B N 1
ATOM 1468 C CA . GLU B 1 46 ? 8.633 -30.172 -17.938 1 94.88 46 GLU B CA 1
ATOM 1469 C C . GLU B 1 46 ? 7.395 -30.469 -18.781 1 94.88 46 GLU B C 1
ATOM 1471 O O . GLU B 1 46 ? 7.152 -29.797 -19.797 1 94.88 46 GLU B O 1
ATOM 1476 N N . GLU B 1 47 ? 6.637 -31.422 -18.375 1 91.81 47 GLU B N 1
ATOM 1477 C CA . GLU B 1 47 ? 5.469 -31.812 -19.156 1 91.81 47 GLU B CA 1
ATOM 1478 C C . GLU B 1 47 ? 4.469 -30.672 -19.281 1 91.81 47 GLU B C 1
ATOM 1480 O O . GLU B 1 47 ? 3.631 -30.672 -20.188 1 91.81 47 GLU B O 1
ATOM 1485 N N . TYR B 1 48 ? 4.625 -29.656 -18.422 1 93.56 48 TYR B N 1
ATOM 1486 C CA . TYR B 1 48 ? 3.654 -28.562 -18.391 1 93.56 48 TYR B CA 1
ATOM 1487 C C . TYR B 1 48 ? 4.223 -27.312 -19.047 1 93.56 48 TYR B C 1
ATOM 1489 O O . TYR B 1 48 ? 3.615 -26.234 -18.969 1 93.56 48 TYR B O 1
ATOM 1497 N N . ARG B 1 49 ? 5.312 -27.359 -19.641 1 95 49 ARG B N 1
ATOM 1498 C CA . ARG B 1 49 ? 6.051 -26.234 -20.203 1 95 49 ARG B CA 1
ATOM 1499 C C . ARG B 1 49 ? 5.145 -25.375 -21.062 1 95 49 ARG B C 1
ATOM 1501 O O . ARG B 1 49 ? 5.168 -24.141 -20.953 1 95 49 ARG B O 1
ATOM 1508 N N . ASN B 1 50 ? 4.297 -25.984 -21.859 1 94.5 50 ASN B N 1
ATOM 1509 C CA . ASN B 1 50 ? 3.539 -25.234 -22.859 1 94.5 50 ASN B CA 1
ATOM 1510 C C . ASN B 1 50 ? 2.082 -25.062 -22.438 1 94.5 50 ASN B C 1
ATOM 1512 O O . ASN B 1 50 ? 1.234 -24.688 -23.25 1 94.5 50 ASN B O 1
ATOM 1516 N N . TYR B 1 51 ? 1.767 -25.328 -21.203 1 94.94 51 TYR B N 1
ATOM 1517 C CA . TYR B 1 51 ? 0.404 -25.188 -20.719 1 94.94 51 TYR B CA 1
ATOM 1518 C C . TYR B 1 51 ? 0.18 -23.797 -20.141 1 94.94 51 TYR B C 1
ATOM 1520 O O . TYR B 1 51 ? 1.138 -23.094 -19.797 1 94.94 51 TYR B O 1
ATOM 1528 N N . ILE B 1 52 ? -1.054 -23.453 -20.031 1 96.12 52 ILE B N 1
ATOM 1529 C CA . ILE B 1 52 ? -1.444 -22.156 -19.5 1 96.12 52 ILE B CA 1
ATOM 1530 C C . ILE B 1 52 ? -1.272 -22.156 -17.969 1 96.12 52 ILE B C 1
ATOM 1532 O O . ILE B 1 52 ? -1.646 -23.125 -17.312 1 96.12 52 ILE B O 1
ATOM 1536 N N . LYS B 1 53 ? -0.595 -21.172 -17.438 1 97.25 53 LYS B N 1
ATOM 1537 C CA . LYS B 1 53 ? -0.449 -20.953 -16 1 97.25 53 LYS B CA 1
ATOM 1538 C C . LYS B 1 53 ? -1.448 -19.922 -15.5 1 97.25 53 LYS B C 1
ATOM 1540 O O . LYS B 1 53 ? -1.846 -19.016 -16.234 1 97.25 53 LYS B O 1
ATOM 1545 N N . PHE B 1 54 ? -1.861 -20.062 -14.211 1 97 54 PHE B N 1
ATOM 1546 C CA . PHE B 1 54 ? -2.826 -19.078 -13.727 1 97 54 PHE B CA 1
ATOM 1547 C C . PHE B 1 54 ? -2.666 -18.859 -12.227 1 97 54 PHE B C 1
ATOM 1549 O O . PHE B 1 54 ? -1.967 -19.625 -11.555 1 97 54 PHE B O 1
ATOM 1556 N N . TRP B 1 55 ? -3.193 -17.75 -11.734 1 97.62 55 TRP B N 1
ATOM 1557 C CA . TRP B 1 55 ? -3.289 -17.328 -10.344 1 97.62 55 TRP B CA 1
ATOM 1558 C C . TRP B 1 55 ? -4.742 -17.062 -9.953 1 97.62 55 TRP B C 1
ATOM 1560 O O . TRP B 1 55 ? -5.461 -16.344 -10.648 1 97.62 55 TRP B O 1
ATOM 1570 N N . CYS B 1 56 ? -5.164 -17.688 -8.867 1 97.12 56 CYS B N 1
ATOM 1571 C CA . CYS B 1 56 ? -6.551 -17.5 -8.461 1 97.12 56 CYS B CA 1
ATOM 1572 C C . CYS B 1 56 ? -6.664 -17.422 -6.941 1 97.12 56 CYS B C 1
ATOM 1574 O O . CYS B 1 56 ? -5.758 -17.859 -6.227 1 97.12 56 CYS B O 1
ATOM 1576 N N . GLU B 1 57 ? -7.727 -16.75 -6.578 1 96.12 57 GLU B N 1
ATOM 1577 C CA . GLU B 1 57 ? -8.031 -16.719 -5.148 1 96.12 57 GLU B CA 1
ATOM 1578 C C . GLU B 1 57 ? -8.719 -18 -4.695 1 96.12 57 GLU B C 1
ATOM 1580 O O . GLU B 1 57 ? -9.633 -18.484 -5.367 1 96.12 57 GLU B O 1
ATOM 1585 N N . TYR B 1 58 ? -8.258 -18.562 -3.627 1 94.5 58 TYR B N 1
ATOM 1586 C CA . TYR B 1 58 ? -8.852 -19.781 -3.1 1 94.5 58 TYR B CA 1
ATOM 1587 C C . TYR B 1 58 ? -10.25 -19.516 -2.545 1 94.5 58 TYR B C 1
ATOM 1589 O O . TYR B 1 58 ? -10.453 -18.547 -1.814 1 94.5 58 TYR B O 1
ATOM 1597 N N . PRO B 1 59 ? -11.219 -20.406 -2.766 1 92.5 59 PRO B N 1
ATOM 1598 C CA . PRO B 1 59 ? -11.156 -21.578 -3.635 1 92.5 59 PRO B CA 1
ATOM 1599 C C . PRO B 1 59 ? -11.164 -21.219 -5.117 1 92.5 59 PRO B C 1
ATOM 1601 O O . PRO B 1 59 ? -11.773 -20.219 -5.512 1 92.5 59 PRO B O 1
ATOM 1604 N N . CYS B 1 60 ? -10.391 -21.844 -5.832 1 90.75 60 CYS B N 1
ATOM 1605 C CA . CYS B 1 60 ? -10.336 -21.641 -7.273 1 90.75 60 CYS B CA 1
ATOM 1606 C C . CYS B 1 60 ? -11.531 -22.281 -7.965 1 90.75 60 CYS B C 1
ATOM 1608 O O . CYS B 1 60 ? -11.461 -23.438 -8.391 1 90.75 60 CYS B O 1
ATOM 1610 N N . SER B 1 61 ? -12.641 -21.547 -8.039 1 83.69 61 SER B N 1
ATOM 1611 C CA . SER B 1 61 ? -13.867 -22.062 -8.633 1 83.69 61 SER B CA 1
ATOM 1612 C C . SER B 1 61 ? -13.883 -21.859 -10.141 1 83.69 61 SER B C 1
ATOM 1614 O O . SER B 1 61 ? -13.414 -20.828 -10.633 1 83.69 61 SER B O 1
ATOM 1616 N N . PRO B 1 62 ? -14.453 -22.906 -10.789 1 79.38 62 PRO B N 1
ATOM 1617 C CA . PRO B 1 62 ? -14.609 -22.719 -12.234 1 79.38 62 PRO B CA 1
ATOM 1618 C C . PRO B 1 62 ? -15.523 -21.547 -12.586 1 79.38 62 PRO B C 1
ATOM 1620 O O . PRO B 1 62 ? -15.461 -21.031 -13.703 1 79.38 62 PRO B O 1
ATOM 1623 N N . LEU B 1 63 ? -16.281 -21.078 -11.68 1 80.81 63 LEU B N 1
ATOM 1624 C CA . LEU B 1 63 ? -17.25 -20.016 -11.922 1 80.81 63 LEU B CA 1
ATOM 1625 C C . LEU B 1 63 ? -16.609 -18.641 -11.719 1 80.81 63 LEU B C 1
ATOM 1627 O O . LEU B 1 63 ? -17.156 -17.625 -12.141 1 80.81 63 LEU B O 1
ATOM 1631 N N . ARG B 1 64 ? -15.5 -18.656 -11.133 1 83.56 64 ARG B N 1
ATOM 1632 C CA . ARG B 1 64 ? -14.805 -17.391 -10.891 1 83.56 64 ARG B CA 1
ATOM 1633 C C . ARG B 1 64 ? -13.602 -17.25 -11.82 1 83.56 64 ARG B C 1
ATOM 1635 O O . ARG B 1 64 ? -12.812 -18.188 -11.977 1 83.56 64 ARG B O 1
ATOM 1642 N N . LYS B 1 65 ? -13.617 -16.141 -12.477 1 85.31 65 LYS B N 1
ATOM 1643 C CA . LYS B 1 65 ? -12.477 -15.867 -13.344 1 85.31 65 LYS B CA 1
ATOM 1644 C C . LYS B 1 65 ? -11.172 -15.859 -12.547 1 85.31 65 LYS B C 1
ATOM 1646 O O . LYS B 1 65 ? -11.125 -15.344 -11.43 1 85.31 65 LYS B O 1
ATOM 1651 N N . LYS B 1 66 ? -10.25 -16.531 -13.164 1 93.88 66 LYS B N 1
ATOM 1652 C CA . LYS B 1 66 ? -8.906 -16.422 -12.609 1 93.88 66 LYS B CA 1
ATOM 1653 C C . LYS B 1 66 ? -8.453 -14.961 -12.547 1 93.88 66 LYS B C 1
ATOM 1655 O O . LYS B 1 66 ? -8.828 -14.148 -13.398 1 93.88 66 LYS B O 1
ATOM 1660 N N . ILE B 1 67 ? -7.754 -14.609 -11.547 1 97.06 67 ILE B N 1
ATOM 1661 C CA . ILE B 1 67 ? -7.266 -13.242 -11.445 1 97.06 67 ILE B CA 1
ATOM 1662 C C . ILE B 1 67 ? -6.41 -12.906 -12.664 1 97.06 67 ILE B C 1
ATOM 1664 O O . ILE B 1 67 ? -6.559 -11.836 -13.258 1 97.06 67 ILE B O 1
ATOM 1668 N N . VAL B 1 68 ? -5.441 -13.797 -13.008 1 97.62 68 VAL B N 1
ATOM 1669 C CA . VAL B 1 68 ? -4.598 -13.656 -14.188 1 97.62 68 VAL B CA 1
ATOM 1670 C C . VAL B 1 68 ? -4.207 -15.039 -14.711 1 97.62 68 VAL B C 1
ATOM 1672 O O . VAL B 1 68 ? -4.102 -15.992 -13.945 1 97.62 68 VAL B O 1
ATOM 1675 N N . GLN B 1 69 ? -4.062 -15.18 -16.016 1 96.88 69 GLN B N 1
ATOM 1676 C CA . GLN B 1 69 ? -3.635 -16.422 -16.641 1 96.88 69 GLN B CA 1
ATOM 1677 C C . GLN B 1 69 ? -2.908 -16.141 -17.953 1 96.88 69 GLN B C 1
ATOM 1679 O O . GLN B 1 69 ? -3.285 -15.227 -18.703 1 96.88 69 GLN B O 1
ATOM 1684 N N . THR B 1 70 ? -1.888 -16.891 -18.203 1 97.81 70 THR B N 1
ATOM 1685 C CA . THR B 1 70 ? -1.2 -16.781 -19.484 1 97.81 70 THR B CA 1
ATOM 1686 C C . THR B 1 70 ? -2.066 -17.312 -20.625 1 97.81 70 THR B C 1
ATOM 1688 O O . THR B 1 70 ? -3.141 -17.875 -20.375 1 97.81 70 THR B O 1
ATOM 1691 N N . THR B 1 71 ? -1.738 -16.984 -21.781 1 95.06 71 THR B N 1
ATOM 1692 C CA . THR B 1 71 ? -2.322 -17.609 -22.969 1 95.06 71 THR B CA 1
ATOM 1693 C C . THR B 1 71 ? -1.262 -18.359 -23.75 1 95.06 71 THR B C 1
ATOM 1695 O O . THR B 1 71 ? -0.075 -18.297 -23.438 1 95.06 71 THR B O 1
ATOM 1698 N N . PHE B 1 72 ? -1.746 -19.094 -24.688 1 90.69 72 PHE B N 1
ATOM 1699 C CA . PHE B 1 72 ? -0.812 -19.828 -25.516 1 90.69 72 PHE B CA 1
ATOM 1700 C C . PHE B 1 72 ? 0.112 -18.891 -26.281 1 90.69 72 PHE B C 1
ATOM 1702 O O . PHE B 1 72 ? 1.285 -19.203 -26.5 1 90.69 72 PHE B O 1
ATOM 1709 N N . SER B 1 73 ? -0.334 -17.734 -26.562 1 90.62 73 SER B N 1
ATOM 1710 C CA . SER B 1 73 ? 0.434 -16.781 -27.359 1 90.62 73 SER B CA 1
ATOM 1711 C C . SER B 1 73 ? 1.181 -15.797 -26.469 1 90.62 73 SER B C 1
ATOM 1713 O O . SER B 1 73 ? 2.17 -15.195 -26.891 1 90.62 73 SER B O 1
ATOM 1715 N N . GLU B 1 74 ? 0.691 -15.617 -25.234 1 92.75 74 GLU B N 1
ATOM 1716 C CA . GLU B 1 74 ? 1.279 -14.609 -24.359 1 92.75 74 GLU B CA 1
ATOM 1717 C C . GLU B 1 74 ? 1.765 -15.234 -23.062 1 92.75 74 GLU B C 1
ATOM 1719 O O . GLU B 1 74 ? 0.958 -15.656 -22.219 1 92.75 74 GLU B O 1
ATOM 1724 N N . ARG B 1 75 ? 3.051 -15.125 -22.875 1 95.38 75 ARG B N 1
ATOM 1725 C CA . ARG B 1 75 ? 3.662 -15.703 -21.688 1 95.38 75 ARG B CA 1
ATOM 1726 C C . ARG B 1 75 ? 3.615 -14.727 -20.516 1 95.38 75 ARG B C 1
ATOM 1728 O O . ARG B 1 75 ? 3.85 -15.109 -19.375 1 95.38 75 ARG B O 1
ATOM 1735 N N . GLU B 1 76 ? 3.387 -13.5 -20.828 1 97.5 76 GLU B N 1
ATOM 1736 C CA . GLU B 1 76 ? 3.219 -12.477 -19.797 1 97.5 76 GLU B CA 1
ATOM 1737 C C . GLU B 1 76 ? 1.885 -11.75 -19.953 1 97.5 76 GLU B C 1
ATOM 1739 O O . GLU B 1 76 ? 1.558 -11.266 -21.031 1 97.5 76 GLU B O 1
ATOM 1744 N N . VAL B 1 77 ? 1.11 -11.789 -18.906 1 98.38 77 VAL B N 1
ATOM 1745 C CA . VAL B 1 77 ? -0.199 -11.148 -18.906 1 98.38 77 VAL B CA 1
ATOM 1746 C C . VAL B 1 77 ? -0.374 -10.312 -17.641 1 98.38 77 VAL B C 1
ATOM 1748 O O . VAL B 1 77 ? 0.05 -10.727 -16.562 1 98.38 77 VAL B O 1
ATOM 1751 N N . ARG B 1 78 ? -0.931 -9.156 -17.75 1 97.12 78 ARG B N 1
ATOM 1752 C CA . ARG B 1 78 ? -1.238 -8.281 -16.641 1 97.12 78 ARG B CA 1
ATOM 1753 C C . ARG B 1 78 ? -2.738 -8.016 -16.531 1 97.12 78 ARG B C 1
ATOM 1755 O O . ARG B 1 78 ? -3.406 -7.816 -17.547 1 97.12 78 ARG B O 1
ATOM 1762 N N . SER B 1 79 ? -3.217 -8.102 -15.438 1 96.56 79 SER B N 1
ATOM 1763 C CA . SER B 1 79 ? -4.57 -7.691 -15.086 1 96.56 79 SER B CA 1
ATOM 1764 C C . SER B 1 79 ? -4.566 -6.711 -13.922 1 96.56 79 SER B C 1
ATOM 1766 O O . SER B 1 79 ? -4.512 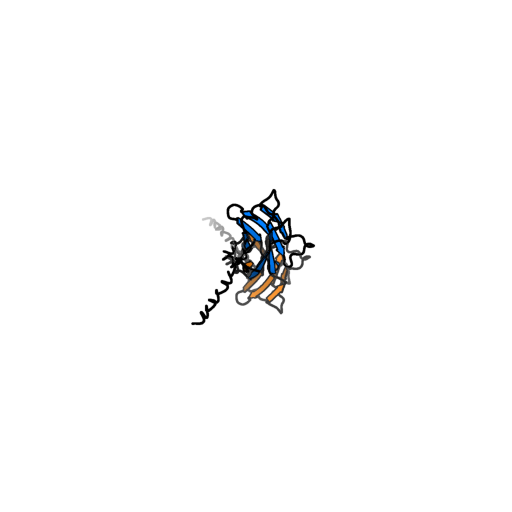-7.121 -12.758 1 96.56 79 SER B O 1
ATOM 1768 N N . GLY B 1 80 ? -4.684 -5.395 -14.297 1 94.62 80 GLY B N 1
ATOM 1769 C CA . GLY B 1 80 ? -4.562 -4.398 -13.242 1 94.62 80 GLY B CA 1
ATOM 1770 C C . GLY B 1 80 ? -3.205 -4.41 -12.562 1 94.62 80 GLY B C 1
ATOM 1771 O O . GLY B 1 80 ? -2.172 -4.305 -13.227 1 94.62 80 GLY B O 1
ATOM 1772 N N . ARG B 1 81 ? -3.219 -4.664 -11.242 1 95 81 ARG B N 1
ATOM 1773 C CA . ARG B 1 81 ? -2.004 -4.621 -10.438 1 95 81 ARG B CA 1
ATOM 1774 C C . ARG B 1 81 ? -1.323 -5.988 -10.398 1 95 81 ARG B C 1
ATOM 1776 O O . ARG B 1 81 ? -0.263 -6.141 -9.789 1 95 81 ARG B O 1
ATOM 1783 N N . VAL B 1 82 ? -1.958 -7.027 -10.984 1 97.31 82 VAL B N 1
ATOM 1784 C CA . VAL B 1 82 ? -1.419 -8.375 -10.898 1 97.31 82 VAL B CA 1
ATOM 1785 C C . VAL B 1 82 ? -0.896 -8.812 -12.258 1 97.31 82 VAL B C 1
ATOM 1787 O O . VAL B 1 82 ? -1.551 -8.594 -13.281 1 97.31 82 VAL B O 1
ATOM 1790 N N . SER B 1 83 ? 0.301 -9.375 -12.234 1 97.81 83 SER B N 1
ATOM 1791 C CA . SER B 1 83 ? 0.873 -9.898 -13.477 1 97.81 83 SER B CA 1
ATOM 1792 C C . SER B 1 83 ? 1.403 -11.312 -13.281 1 97.81 83 SER B C 1
ATOM 1794 O O . SER B 1 83 ? 1.758 -11.703 -12.172 1 97.81 83 SER B O 1
ATOM 1796 N N . ILE B 1 84 ? 1.371 -12.062 -14.414 1 98.38 84 ILE B N 1
ATOM 1797 C CA . ILE B 1 84 ? 1.912 -13.414 -14.43 1 98.38 84 ILE B CA 1
ATOM 1798 C C . ILE B 1 84 ? 2.838 -13.586 -15.633 1 98.38 84 ILE B C 1
ATOM 1800 O O . ILE B 1 84 ? 2.514 -13.156 -16.734 1 98.38 84 ILE B O 1
ATOM 1804 N N . ARG B 1 85 ? 3.996 -14.148 -15.328 1 98.31 85 ARG B N 1
ATOM 1805 C CA . ARG B 1 85 ? 4.965 -14.406 -16.391 1 98.31 85 ARG B CA 1
ATOM 1806 C C . ARG B 1 85 ? 5.504 -15.836 -16.312 1 98.31 85 ARG B C 1
ATOM 1808 O O . ARG B 1 85 ? 5.961 -16.266 -15.25 1 98.31 85 ARG B O 1
ATOM 1815 N N . ASP B 1 86 ? 5.391 -16.547 -17.422 1 98.19 86 ASP B N 1
ATOM 1816 C CA . ASP B 1 86 ? 5.918 -17.891 -17.531 1 98.19 86 ASP B CA 1
ATOM 1817 C C . ASP B 1 86 ? 7.355 -17.891 -18.031 1 98.19 86 ASP B C 1
ATOM 1819 O O . ASP B 1 86 ? 7.695 -17.141 -18.953 1 98.19 86 ASP B O 1
ATOM 1823 N N . TYR B 1 87 ? 8.211 -18.609 -17.406 1 97.31 87 TYR B N 1
ATOM 1824 C CA . TYR B 1 87 ? 9.594 -18.812 -17.812 1 97.31 87 TYR B CA 1
ATOM 1825 C C . TYR B 1 87 ? 9.852 -20.281 -18.141 1 97.31 87 TYR B C 1
ATOM 1827 O O . TYR B 1 87 ? 10.453 -21 -17.344 1 97.31 87 TYR B O 1
ATOM 1835 N N . PRO B 1 88 ? 9.539 -20.656 -19.344 1 96.81 88 PRO B N 1
ATOM 1836 C CA . PRO B 1 88 ? 9.672 -22.078 -19.688 1 96.81 88 PRO B CA 1
ATOM 1837 C C . PRO B 1 88 ? 11.117 -22.562 -19.609 1 96.81 88 PRO B C 1
ATOM 1839 O O . PRO B 1 88 ? 11.359 -23.75 -19.359 1 96.81 88 PRO B O 1
ATOM 1842 N N . ALA B 1 89 ? 12.062 -21.703 -19.766 1 96 89 ALA B N 1
ATOM 1843 C CA . ALA B 1 89 ? 13.469 -22.078 -19.734 1 96 89 ALA B CA 1
ATOM 1844 C C . ALA B 1 89 ? 13.859 -22.656 -18.375 1 96 89 ALA B C 1
ATOM 1846 O O . ALA B 1 89 ? 14.648 -23.609 -18.297 1 96 89 ALA B O 1
ATOM 1847 N N . ASN B 1 90 ? 13.273 -22.156 -17.344 1 96.06 90 ASN B N 1
ATOM 1848 C CA . ASN B 1 90 ? 13.633 -22.641 -16.016 1 96.06 90 ASN B CA 1
ATOM 1849 C C . ASN B 1 90 ? 12.453 -23.312 -15.32 1 96.06 90 ASN B C 1
ATOM 1851 O O . ASN B 1 90 ? 12.508 -23.578 -14.117 1 96.06 90 ASN B O 1
ATOM 1855 N N . LEU B 1 91 ? 11.391 -23.484 -16.062 1 96.94 91 LEU B N 1
ATOM 1856 C CA . LEU B 1 91 ? 10.211 -24.219 -15.617 1 96.94 91 LEU B CA 1
ATOM 1857 C C . LEU B 1 91 ? 9.602 -23.562 -14.375 1 96.94 91 LEU B C 1
ATOM 1859 O O . LEU B 1 91 ? 9.266 -24.25 -13.414 1 96.94 91 LEU B O 1
ATOM 1863 N N . THR B 1 92 ? 9.5 -22.25 -14.375 1 97.19 92 THR B N 1
ATOM 1864 C CA . THR B 1 92 ? 8.867 -21.484 -13.305 1 97.19 92 THR B CA 1
ATOM 1865 C C . THR B 1 92 ? 7.922 -20.438 -13.883 1 97.19 92 THR B C 1
ATOM 1867 O O . THR B 1 92 ? 7.988 -20.109 -15.07 1 97.19 92 THR B O 1
ATOM 1870 N N . PHE B 1 93 ? 7.016 -20.062 -13.102 1 97.88 93 PHE B N 1
ATOM 1871 C CA . PHE B 1 93 ? 6.289 -18.828 -13.422 1 97.88 93 PHE B CA 1
ATOM 1872 C C . PHE B 1 93 ? 6.145 -17.953 -12.188 1 97.88 93 PHE B C 1
ATOM 1874 O O . PHE B 1 93 ? 6.199 -18.438 -11.062 1 97.88 93 PHE B O 1
ATOM 1881 N N . THR B 1 94 ? 6.094 -16.625 -12.445 1 97.38 94 THR B N 1
ATOM 1882 C CA . THR B 1 94 ? 6.062 -15.648 -11.367 1 97.38 94 THR B CA 1
ATOM 1883 C C . THR B 1 94 ? 4.801 -14.797 -11.438 1 97.38 94 THR B C 1
ATOM 1885 O O . THR B 1 94 ? 4.43 -14.312 -12.516 1 97.38 94 THR B O 1
ATOM 1888 N N . VAL B 1 95 ? 4.176 -14.711 -10.289 1 97.75 95 VAL B N 1
ATOM 1889 C CA . VAL B 1 95 ? 3.059 -13.789 -10.117 1 97.75 95 VAL B CA 1
ATOM 1890 C C . VAL B 1 95 ? 3.508 -12.578 -9.305 1 97.75 95 VAL B C 1
ATOM 1892 O O . VAL B 1 95 ? 4.145 -12.727 -8.258 1 97.75 95 VAL B O 1
ATOM 1895 N N . THR B 1 96 ? 3.227 -11.406 -9.797 1 96.25 96 THR B N 1
ATOM 1896 C CA . THR B 1 96 ? 3.596 -10.188 -9.086 1 96.25 96 THR B CA 1
ATOM 1897 C C . THR B 1 96 ? 2.357 -9.375 -8.734 1 96.25 96 THR B C 1
ATOM 1899 O O . THR B 1 96 ? 1.546 -9.055 -9.602 1 96.25 96 THR B O 1
ATOM 1902 N N . LEU B 1 97 ? 2.246 -9.07 -7.504 1 95.94 97 LEU B N 1
ATOM 1903 C CA . LEU B 1 97 ? 1.22 -8.164 -7 1 95.94 97 LEU B CA 1
ATOM 1904 C C . LEU B 1 97 ? 1.807 -6.789 -6.711 1 95.94 97 LEU B C 1
ATOM 1906 O O . LEU B 1 97 ? 2.5 -6.602 -5.707 1 95.94 97 LEU B O 1
ATOM 1910 N N . ASP B 1 98 ? 1.514 -5.855 -7.543 1 93.56 98 ASP B N 1
ATOM 1911 C CA . ASP B 1 98 ? 1.987 -4.492 -7.34 1 93.56 98 ASP B CA 1
ATOM 1912 C C . ASP B 1 98 ? 1.034 -3.707 -6.441 1 93.56 98 ASP B C 1
ATOM 1914 O O . ASP B 1 98 ? -0.132 -4.078 -6.289 1 93.56 98 ASP B O 1
ATOM 1918 N N . SER B 1 99 ? 1.578 -2.592 -5.836 1 92.12 99 SER B N 1
ATOM 1919 C CA . SER B 1 99 ? 0.781 -1.717 -4.98 1 92.12 99 SER B CA 1
ATOM 1920 C C . SER B 1 99 ? -0.004 -2.518 -3.949 1 92.12 99 SER B C 1
ATOM 1922 O O . SER B 1 99 ? -1.224 -2.371 -3.838 1 92.12 99 SER B O 1
ATOM 1924 N N . LEU B 1 100 ? 0.716 -3.271 -3.184 1 93 100 LEU B N 1
ATOM 1925 C CA . LEU B 1 100 ? 0.154 -4.215 -2.225 1 93 100 LEU B CA 1
ATOM 1926 C C . LEU B 1 100 ? -0.715 -3.496 -1.199 1 93 100 LEU B C 1
ATOM 1928 O O . LEU B 1 100 ? -0.34 -2.434 -0.697 1 93 100 LEU B O 1
ATOM 1932 N N . THR B 1 101 ? -1.895 -4.039 -0.94 1 91.44 101 THR B N 1
ATOM 1933 C CA . THR B 1 101 ? -2.781 -3.531 0.101 1 91.44 101 THR B CA 1
ATOM 1934 C C . THR B 1 101 ? -3.088 -4.617 1.127 1 91.44 101 THR B C 1
ATOM 1936 O O . THR B 1 101 ? -2.846 -5.801 0.876 1 91.44 101 THR B O 1
ATOM 1939 N N . GLU B 1 102 ? -3.619 -4.211 2.197 1 92.75 102 GLU B N 1
ATOM 1940 C CA . GLU B 1 102 ? -4.02 -5.164 3.225 1 92.75 102 GLU B CA 1
ATOM 1941 C C . GLU B 1 102 ? -5.082 -6.129 2.699 1 92.75 102 GLU B C 1
ATOM 1943 O O . GLU B 1 102 ? -5.148 -7.281 3.129 1 92.75 102 GLU B O 1
ATOM 1948 N N . GLU B 1 103 ? -5.887 -5.648 1.758 1 92.88 103 GLU B N 1
ATOM 1949 C CA . GLU B 1 103 ? -6.973 -6.445 1.197 1 92.88 103 GLU B CA 1
ATOM 1950 C C . GLU B 1 103 ? -6.43 -7.609 0.371 1 92.88 103 GLU B C 1
ATOM 1952 O O . GLU B 1 103 ? -7.164 -8.547 0.052 1 92.88 103 GLU B O 1
ATOM 1957 N N . ASP B 1 104 ? -5.184 -7.57 0.031 1 95.06 104 ASP B N 1
ATOM 1958 C CA . ASP B 1 104 ? -4.566 -8.641 -0.741 1 95.06 104 ASP B CA 1
ATOM 1959 C C . ASP B 1 104 ? -4.273 -9.852 0.142 1 95.06 104 ASP B C 1
ATOM 1961 O O . ASP B 1 104 ? -3.975 -10.938 -0.362 1 95.06 104 ASP B O 1
ATOM 1965 N N . GLU B 1 105 ? -4.336 -9.672 1.432 1 96 105 GLU B N 1
ATOM 1966 C CA . GLU B 1 105 ? -4.109 -10.797 2.334 1 96 105 GLU B CA 1
ATOM 1967 C C . GLU B 1 105 ? -5.117 -11.914 2.09 1 96 105 GLU B C 1
ATOM 1969 O O . GLU B 1 105 ? -6.309 -11.656 1.903 1 96 105 GLU B O 1
ATOM 1974 N N . GLY B 1 106 ? -4.59 -13.148 2.119 1 97.12 106 GLY B N 1
ATOM 1975 C CA . GLY B 1 106 ? -5.48 -14.281 1.905 1 97.12 106 GLY B CA 1
ATOM 1976 C C . GLY B 1 106 ? -4.773 -15.492 1.327 1 97.12 106 GLY B C 1
ATOM 1977 O O . GLY B 1 106 ? -3.547 -15.578 1.366 1 97.12 106 GLY B O 1
ATOM 1978 N N . THR B 1 107 ? -5.605 -16.422 0.933 1 97.31 107 THR B N 1
ATOM 1979 C CA . THR B 1 107 ? -5.098 -17.656 0.354 1 97.31 107 THR B CA 1
ATOM 1980 C C . THR B 1 107 ? -5.379 -17.719 -1.146 1 97.31 107 THR B C 1
ATOM 1982 O O . THR B 1 107 ? -6.477 -17.375 -1.59 1 97.31 107 THR B O 1
ATOM 1985 N N . TYR B 1 108 ? -4.363 -18.109 -1.833 1 97 108 TYR B N 1
ATOM 1986 C CA . TYR B 1 108 ? -4.41 -18.188 -3.289 1 97 108 TYR B CA 1
ATOM 1987 C C . TYR B 1 108 ? -3.871 -19.516 -3.781 1 97 108 TYR B C 1
ATOM 1989 O O . TYR B 1 108 ? -3.441 -20.359 -2.98 1 97 108 TYR B O 1
ATOM 1997 N N . LYS B 1 109 ? -3.971 -19.672 -5.086 1 96.56 109 LYS B N 1
ATOM 1998 C CA . LYS B 1 109 ? -3.35 -20.844 -5.711 1 96.56 109 LYS B CA 1
ATOM 1999 C C . LYS B 1 109 ? -2.633 -20.453 -7 1 96.56 109 LYS B C 1
ATOM 2001 O O . LYS B 1 109 ? -3.141 -19.641 -7.781 1 96.56 109 LYS B O 1
ATOM 2006 N N . CYS B 1 110 ? -1.467 -21 -7.07 1 96.69 110 CYS B N 1
ATOM 2007 C CA . CYS B 1 110 ? -0.903 -21.156 -8.406 1 96.69 110 CYS B CA 1
ATOM 2008 C C . CYS B 1 110 ? -1.485 -22.375 -9.102 1 96.69 110 CYS B C 1
ATOM 2010 O O . CYS B 1 110 ? -1.739 -23.406 -8.461 1 96.69 110 CYS B O 1
ATOM 2012 N N . GLY B 1 111 ? -1.625 -22.203 -10.453 1 95.94 111 GLY B N 1
ATOM 2013 C CA . GLY B 1 111 ? -2.176 -23.359 -11.141 1 95.94 111 GLY B CA 1
ATOM 2014 C C . GLY B 1 111 ? -1.781 -23.438 -12.602 1 95.94 111 GLY B C 1
ATOM 2015 O O . GLY B 1 111 ? -1.229 -22.469 -13.148 1 95.94 111 GLY B O 1
ATOM 2016 N N . ILE B 1 112 ? -1.981 -24.578 -13.109 1 95.62 112 ILE B N 1
ATOM 2017 C CA . ILE B 1 112 ? -1.779 -24.859 -14.523 1 95.62 112 ILE B CA 1
ATOM 2018 C C . ILE B 1 112 ? -3.07 -25.406 -15.133 1 95.62 112 ILE B C 1
ATOM 2020 O O . ILE B 1 112 ? -3.695 -26.312 -14.57 1 95.62 112 ILE B O 1
ATOM 2024 N N . LEU B 1 113 ? -3.459 -24.781 -16.219 1 92.44 113 LEU B N 1
ATOM 2025 C CA . LEU B 1 113 ? -4.672 -25.25 -16.891 1 92.44 113 LEU B CA 1
ATOM 2026 C C . LEU B 1 113 ? -4.406 -26.531 -17.672 1 92.44 113 LEU B C 1
ATOM 2028 O O . LEU B 1 113 ? -3.66 -26.516 -18.656 1 92.44 113 LEU B O 1
ATOM 2032 N N . SER B 1 114 ? -4.914 -27.594 -17.219 1 86 114 SER B N 1
ATOM 2033 C CA . SER B 1 114 ? -4.75 -28.875 -17.906 1 86 114 SER B CA 1
ATOM 2034 C C . SER B 1 114 ? -5.961 -29.188 -18.781 1 86 114 SER B C 1
ATOM 2036 O O . SER B 1 114 ? -7.102 -29.047 -18.344 1 86 114 SER B O 1
ATOM 2038 N N . PRO B 1 115 ? -5.668 -29.422 -20.172 1 77.81 115 PRO B N 1
ATOM 2039 C CA . PRO B 1 115 ? -6.789 -29.781 -21.047 1 77.81 115 PRO B CA 1
ATOM 2040 C C . PRO B 1 115 ? -7.512 -31.047 -20.594 1 77.81 115 PRO B C 1
ATOM 2042 O O . PRO B 1 115 ? -8.695 -31.234 -20.906 1 77.81 115 PRO B O 1
ATOM 2045 N N . PHE B 1 116 ? -6.789 -31.953 -20.047 1 76.06 116 PHE B N 1
ATOM 2046 C CA . PHE B 1 116 ? -7.387 -33.25 -19.703 1 76.06 116 PHE B CA 1
ATOM 2047 C C . PHE B 1 116 ? -7.355 -33.469 -18.188 1 76.06 116 PHE B C 1
ATOM 2049 O O . PHE B 1 116 ? -6.293 -33.375 -17.562 1 76.06 116 PHE B O 1
ATOM 2056 N N . GLY B 1 117 ? -8.438 -33.25 -17.562 1 75 117 GLY B N 1
ATOM 2057 C CA . GLY B 1 117 ? -8.492 -33.688 -16.172 1 75 117 GLY B CA 1
ATOM 2058 C C . GLY B 1 117 ? -8.438 -32.531 -15.188 1 75 117 GLY B C 1
ATOM 2059 O O . GLY B 1 117 ? -8.984 -31.469 -15.445 1 75 117 GLY B O 1
ATOM 2060 N N . HIS B 1 118 ? -7.793 -32.75 -14.016 1 84.31 118 HIS B N 1
ATOM 2061 C CA . HIS B 1 118 ? -7.699 -31.844 -12.891 1 84.31 118 HIS B CA 1
ATOM 2062 C C . HIS B 1 118 ? -6.527 -30.875 -13.062 1 84.31 118 HIS B C 1
ATOM 2064 O O . HIS B 1 118 ? -5.457 -31.281 -13.531 1 84.31 118 HIS B O 1
ATOM 2070 N N . ASP B 1 119 ? -6.688 -29.609 -12.812 1 89.75 119 ASP B N 1
ATOM 2071 C CA . ASP B 1 119 ? -5.629 -28.609 -12.836 1 89.75 119 ASP B CA 1
ATOM 2072 C C . ASP B 1 119 ? -4.688 -28.766 -11.648 1 89.75 119 ASP B C 1
ATOM 2074 O O . ASP B 1 119 ? -5.121 -28.688 -10.492 1 89.75 119 ASP B O 1
ATOM 2078 N N . PRO B 1 120 ? -3.412 -29.141 -11.945 1 92.25 120 PRO B N 1
ATOM 2079 C CA . PRO B 1 120 ? -2.49 -29.047 -10.805 1 92.25 120 PRO B CA 1
ATOM 2080 C C . PRO B 1 120 ? -2.469 -27.672 -10.164 1 92.25 120 PRO B C 1
ATOM 2082 O O . PRO B 1 120 ? -2.488 -26.656 -10.867 1 92.25 120 PRO B O 1
ATOM 2085 N N . MET B 1 121 ? -2.541 -27.609 -8.883 1 94 121 MET B N 1
ATOM 2086 C CA . MET B 1 121 ? -2.543 -26.344 -8.156 1 94 121 MET B CA 1
ATOM 2087 C C . MET B 1 121 ? -1.681 -26.438 -6.902 1 94 121 ME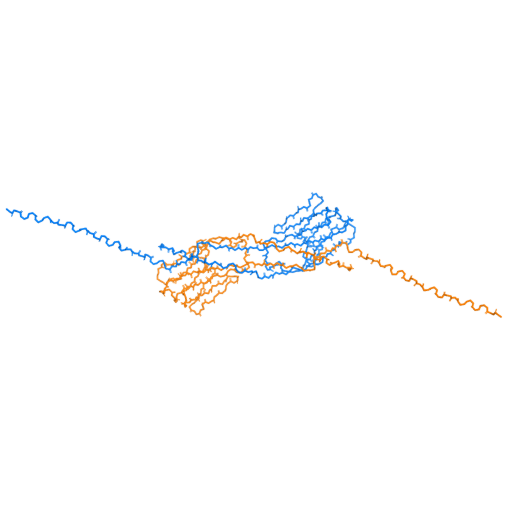T B C 1
ATOM 2089 O O . MET B 1 121 ? -1.49 -27.531 -6.352 1 94 121 MET B O 1
ATOM 2093 N N . PHE B 1 122 ? -1.141 -25.359 -6.516 1 94.94 122 PHE B N 1
ATOM 2094 C CA . PHE B 1 122 ? -0.378 -25.219 -5.281 1 94.94 122 PHE B CA 1
ATOM 2095 C C . PHE B 1 122 ? -0.865 -24.016 -4.473 1 94.94 122 PHE B C 1
ATOM 2097 O O . PHE B 1 122 ? -0.971 -22.906 -5 1 94.94 122 PHE B O 1
ATOM 2104 N N . GLN B 1 123 ? -1.193 -24.25 -3.205 1 95.88 123 GLN B N 1
ATOM 2105 C CA . GLN B 1 123 ? -1.78 -23.219 -2.354 1 95.88 123 GLN B CA 1
ATOM 2106 C C . GLN B 1 123 ? -0.704 -22.312 -1.781 1 95.88 123 GLN B C 1
ATOM 2108 O O . GLN B 1 123 ? 0.338 -22.781 -1.319 1 95.88 123 GLN B O 1
ATOM 2113 N N . VAL B 1 124 ? -0.949 -21.062 -1.842 1 96.31 124 VAL B N 1
ATOM 2114 C CA . VAL B 1 124 ? -0.037 -20.047 -1.319 1 96.31 124 VAL B CA 1
ATOM 2115 C C . VAL B 1 124 ? -0.792 -19.109 -0.388 1 96.31 124 VAL B C 1
ATOM 2117 O O . VAL B 1 124 ? -1.848 -18.578 -0.75 1 96.31 124 VAL B O 1
ATOM 2120 N N . THR B 1 125 ? -0.291 -18.875 0.769 1 97.06 125 THR B N 1
ATOM 2121 C CA . THR B 1 125 ? -0.852 -17.891 1.674 1 97.06 125 THR B CA 1
ATOM 2122 C C . THR B 1 125 ? -0.098 -16.562 1.557 1 97.06 125 THR B C 1
ATOM 2124 O O . THR B 1 125 ? 1.129 -16.531 1.672 1 97.06 125 THR B O 1
ATOM 2127 N N . VAL B 1 126 ? -0.846 -15.523 1.3 1 96.12 126 VAL B N 1
ATOM 2128 C CA . VAL B 1 126 ? -0.28 -14.18 1.241 1 96.12 126 VAL B CA 1
ATOM 2129 C C . VAL B 1 126 ? -0.55 -13.453 2.555 1 96.12 126 VAL B C 1
ATOM 2131 O O . VAL B 1 126 ? -1.705 -13.258 2.939 1 96.12 126 VAL B O 1
ATOM 2134 N N . SER B 1 127 ? 0.557 -13.078 3.215 1 95.31 127 SER B N 1
ATOM 2135 C CA . SER B 1 127 ? 0.464 -12.281 4.434 1 95.31 127 SER B CA 1
ATOM 2136 C C . SER B 1 127 ? 0.961 -10.859 4.203 1 95.31 127 SER B C 1
ATOM 2138 O O . SER B 1 127 ? 1.99 -10.656 3.559 1 95.31 127 SER B O 1
ATOM 2140 N N . VAL B 1 128 ? 0.161 -9.898 4.695 1 93.06 128 VAL B N 1
ATOM 2141 C CA . VAL B 1 128 ? 0.518 -8.492 4.52 1 93.06 128 VAL B CA 1
ATOM 2142 C C . VAL B 1 128 ? 0.676 -7.824 5.887 1 93.06 128 VAL B C 1
ATOM 2144 O O . VAL B 1 128 ? -0.219 -7.906 6.73 1 93.06 128 VAL B O 1
ATOM 2147 N N . PHE B 1 129 ? 1.797 -7.109 6.094 1 90.38 129 PHE B N 1
ATOM 2148 C CA . PHE B 1 129 ? 2.074 -6.445 7.359 1 90.38 129 PHE B CA 1
ATOM 2149 C C . PHE B 1 129 ? 2.424 -4.977 7.137 1 90.38 129 PHE B C 1
ATOM 2151 O O . PHE B 1 129 ? 2.846 -4.594 6.043 1 90.38 129 PHE B O 1
ATOM 2158 N N . PRO B 1 130 ? 2.162 -4.184 8.148 1 87.31 130 PRO B N 1
ATOM 2159 C CA . PRO B 1 130 ? 2.613 -2.795 8.039 1 87.31 130 PRO B CA 1
ATOM 2160 C C . PRO B 1 130 ? 4.129 -2.678 7.891 1 87.31 130 PRO B C 1
ATOM 2162 O O . PRO B 1 130 ? 4.875 -3.4 8.555 1 87.31 130 PRO B O 1
ATOM 2165 N N . GLY B 1 131 ? 4.543 -1.974 6.879 1 80.5 131 GLY B N 1
ATOM 2166 C CA . GLY B 1 131 ? 5.961 -1.738 6.672 1 80.5 131 GLY B CA 1
ATOM 2167 C C . GLY B 1 131 ? 6.504 -0.592 7.504 1 80.5 131 GLY B C 1
ATOM 2168 O O . GLY B 1 131 ? 5.777 -0.012 8.32 1 80.5 131 GLY B O 1
ATOM 2169 N N . PRO B 1 132 ? 7.836 -0.374 7.309 1 72.5 132 PRO B N 1
ATOM 2170 C CA . PRO B 1 132 ? 8.445 0.73 8.055 1 72.5 132 PRO B CA 1
ATOM 2171 C C . PRO B 1 132 ? 7.852 2.088 7.688 1 72.5 132 PRO B C 1
ATOM 2173 O O . PRO B 1 132 ? 7.426 2.293 6.547 1 72.5 132 PRO B O 1
ATOM 2176 N N . SER B 1 133 ? 7.559 2.977 8.625 1 72.56 133 SER B N 1
ATOM 2177 C CA . SER B 1 133 ? 6.969 4.301 8.453 1 72.56 133 SER B CA 1
ATOM 2178 C C . SER B 1 133 ? 7.969 5.277 7.844 1 72.56 133 SER B C 1
ATOM 2180 O O . SER B 1 133 ? 9.133 5.305 8.234 1 72.56 133 SER B O 1
ATOM 2182 N N . SER B 1 134 ? 7.691 5.691 6.629 1 69.94 134 SER B N 1
ATOM 2183 C CA . SER B 1 134 ? 8.523 6.766 6.098 1 69.94 134 SER B CA 1
ATOM 2184 C C . SER B 1 134 ? 8.141 8.109 6.711 1 69.94 134 SER B C 1
ATOM 2186 O O . SER B 1 134 ? 6.965 8.469 6.758 1 69.94 134 SER B O 1
ATOM 2188 N N . ALA B 1 135 ? 8.852 8.438 7.824 1 64.12 135 ALA B N 1
ATOM 2189 C CA . ALA B 1 135 ? 8.586 9.688 8.539 1 64.12 135 ALA B CA 1
ATOM 2190 C C . ALA B 1 135 ? 9.297 10.859 7.883 1 64.12 135 ALA B C 1
ATOM 2192 O O . ALA B 1 135 ? 10.383 10.703 7.32 1 64.12 135 ALA B O 1
ATOM 2193 N N . THR B 1 136 ? 8.57 11.883 7.383 1 63.09 136 THR B N 1
ATOM 2194 C CA . THR B 1 136 ? 9.195 13.117 6.926 1 63.09 136 THR B CA 1
ATOM 2195 C C . THR B 1 136 ? 9.891 13.836 8.086 1 63.09 136 THR B C 1
ATOM 2197 O O . THR B 1 136 ? 9.281 14.047 9.141 1 63.09 136 THR B O 1
ATOM 2200 N N . SER B 1 137 ? 11.273 13.664 8.227 1 49.22 137 SER B N 1
ATOM 2201 C CA . SER B 1 137 ? 11.906 14.672 9.062 1 49.22 137 SER B CA 1
ATOM 2202 C C . SER B 1 137 ? 11.742 16.062 8.461 1 49.22 137 SER B C 1
ATOM 2204 O O . SER B 1 137 ? 12.062 16.297 7.297 1 49.22 137 SER B O 1
ATOM 2206 N N . ALA B 1 138 ? 10.75 16.562 8.609 1 51.28 138 ALA B N 1
ATOM 2207 C CA . ALA B 1 138 ? 10.438 17.906 8.094 1 51.28 138 ALA B CA 1
ATOM 2208 C C . ALA B 1 138 ? 11.562 18.891 8.383 1 51.28 138 ALA B C 1
ATOM 2210 O O . ALA B 1 138 ? 11.961 19.047 9.539 1 51.28 138 ALA B O 1
ATOM 2211 N N . SER B 1 139 ? 12.594 19 7.543 1 47.34 139 SER B N 1
ATOM 2212 C CA . SER B 1 139 ? 13.086 20.359 7.633 1 47.34 139 SER B CA 1
ATOM 2213 C C . SER B 1 139 ? 11.992 21.375 7.289 1 47.34 139 SER B C 1
ATOM 2215 O O . SER B 1 139 ? 11.422 21.328 6.195 1 47.34 139 SER B O 1
ATOM 2217 N N . CYS B 1 140 ? 11.266 21.656 8.195 1 49.34 140 CYS B N 1
ATOM 2218 C CA . CYS B 1 140 ? 10.125 22.562 8.109 1 49.34 140 CYS B CA 1
ATOM 2219 C C . CYS B 1 140 ? 10.523 23.859 7.418 1 49.34 140 CYS B C 1
ATOM 2221 O O . CYS B 1 140 ? 11.5 24.5 7.801 1 49.34 140 CYS B O 1
ATOM 2223 N N . SER B 1 141 ? 10.359 23.922 6.02 1 49.97 141 SER B N 1
ATOM 2224 C CA . SER B 1 141 ? 10.5 25.266 5.473 1 49.97 141 SER B CA 1
ATOM 2225 C C . SER B 1 141 ? 9.273 26.125 5.781 1 49.97 141 SER B C 1
ATOM 2227 O O . SER B 1 141 ? 8.148 25.641 5.738 1 49.97 141 SER B O 1
ATOM 2229 N N . TRP B 1 142 ? 9.367 27.234 6.477 1 47.88 142 TRP B N 1
ATOM 2230 C CA . TRP B 1 142 ? 8.375 28.234 6.867 1 47.88 142 TRP B CA 1
ATOM 2231 C C . TRP B 1 142 ? 7.852 28.984 5.648 1 47.88 142 TRP B C 1
ATOM 2233 O O . TRP B 1 142 ? 8.625 29.391 4.785 1 47.88 142 TRP B O 1
ATOM 2243 N N . SER B 1 143 ? 6.77 28.656 5.082 1 40.91 143 SER B N 1
ATOM 2244 C CA . SER B 1 143 ? 6.305 29.453 3.951 1 40.91 143 SER B CA 1
ATOM 2245 C C . SER B 1 143 ? 5.699 30.766 4.418 1 40.91 143 SER B C 1
ATOM 2247 O O . SER B 1 143 ? 4.875 30.797 5.332 1 40.91 143 SER B O 1
ATOM 2249 N N . SER B 1 144 ? 6.34 31.984 4.184 1 39.19 144 SER B N 1
ATOM 2250 C CA . SER B 1 144 ? 6.027 33.406 4.348 1 39.19 144 SER B CA 1
ATOM 2251 C C . SER B 1 144 ? 4.848 33.812 3.471 1 39.19 144 SER B C 1
ATOM 2253 O O . SER B 1 144 ? 4.305 34.906 3.621 1 39.19 144 SER B O 1
ATOM 2255 N N . TRP B 1 145 ? 3.771 33.125 2.865 1 33.91 145 TRP B N 1
ATOM 2256 C CA . TRP B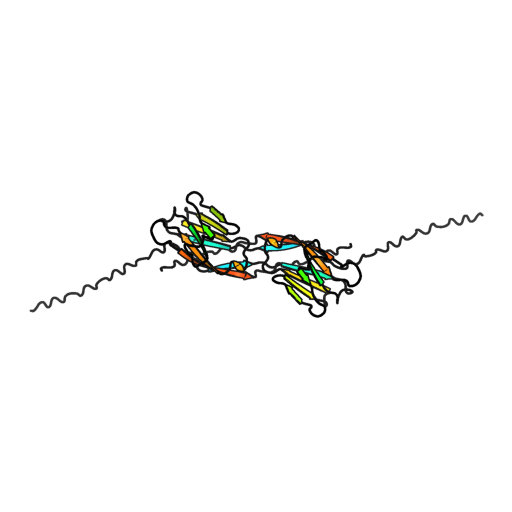 1 145 ? 2.877 33.969 2.064 1 33.91 145 TRP B CA 1
ATOM 2257 C C . TRP B 1 145 ? 1.781 34.562 2.932 1 33.91 145 TRP B C 1
ATOM 2259 O O . TRP B 1 145 ? 1.302 33.938 3.875 1 33.91 145 TRP B O 1
#